Protein AF-A0A392NJH4-F1 (afdb_monomer_lite)

Secondary structure (DSSP, 8-state):
-HHHHHHHHHHHHHHHHHHHHT-SSHHHHHHHHHHHHHHHHHHHHHHHHHHTT-SHHHHHHHHHHHHHHHS-TT-SHHHHHHHHHHHHHHHHHHHHHHHTTTTT-STTSTTHHHHHHHT--PPPSSHHHHHHHHHHHHHHHHHHHHHHHHHHHHHTS-TTTGGGTT-----TT---TTSSSS------------

Sequence (194 aa):
MQLYSYERRQSKQTRQVYLDQLEPGPLGFIKRFLIWHSQKILFIALFYASLTPISAFGFLYLLGLIFCSILPKTSSIPSKSFLVYTGFLVTAEYLFQMWGEQAKMFPGQKYSYVSLFLGFRLYSPGFWGLESGLRGKVLVIVACTLQYNVFRWLERMPNIVLSKEQLEEPCPLFVSTEDAFDDVTICNEESNLS

Foldseek 3Di:
DVVVVVVVVVVVVVVVVVVVVCDPDPNNVVLVCCLVCLLVLLLVLLLQLLVQPPAPLSVVSVVLSVVVVPDDPLDLVSLVVLLVSLVVVVVVLVVCQVCVVVVQCAPPGPNVVVCVRRPRDHFDPDDVSVCSNCVSSVSNNVSSVSSVVSSVVVVPPPCPVVCVVVDPDDDPPPPDPPPPDDDDDDDDDDDDDD

Structure (mmCIF, N/CA/C/O backbone):
data_AF-A0A392NJH4-F1
#
_entry.id   AF-A0A392NJH4-F1
#
loop_
_atom_site.group_PDB
_atom_site.id
_atom_site.type_symbol
_atom_site.label_atom_id
_atom_site.label_alt_id
_atom_site.label_comp_id
_atom_site.label_asym_id
_atom_site.label_entity_id
_atom_site.label_seq_id
_atom_site.pdbx_PDB_ins_code
_atom_site.Cartn_x
_atom_site.Cartn_y
_atom_site.Cartn_z
_atom_site.occupancy
_atom_site.B_iso_or_equiv
_atom_site.auth_seq_id
_atom_site.auth_comp_id
_atom_site.auth_asym_id
_atom_site.auth_atom_id
_atom_site.pdbx_PDB_model_num
ATOM 1 N N . MET A 1 1 ? 35.115 -29.324 -32.948 1.00 56.31 1 MET A N 1
ATOM 2 C CA . MET A 1 1 ? 34.653 -28.070 -33.598 1.00 56.31 1 MET A CA 1
ATOM 3 C C . MET A 1 1 ? 33.128 -27.921 -33.730 1.00 56.31 1 MET A C 1
ATOM 5 O O . MET A 1 1 ? 32.682 -26.804 -33.951 1.00 56.31 1 MET A O 1
ATOM 9 N N . GLN A 1 2 ? 32.301 -28.967 -33.566 1.00 55.50 2 GLN A N 1
ATOM 10 C CA . GLN A 1 2 ? 30.837 -28.847 -33.736 1.00 55.50 2 GLN A CA 1
ATOM 11 C C . GLN A 1 2 ? 30.107 -28.173 -32.556 1.00 55.50 2 GLN A C 1
ATOM 13 O O . GLN A 1 2 ? 29.145 -27.441 -32.787 1.00 55.50 2 GLN A O 1
ATOM 18 N N . LEU A 1 3 ? 30.608 -28.322 -31.322 1.00 52.53 3 LEU A N 1
ATOM 19 C CA . LEU A 1 3 ? 30.059 -27.666 -30.121 1.00 52.53 3 LEU A CA 1
ATOM 20 C C . LEU A 1 3 ? 30.019 -26.134 -30.250 1.00 52.53 3 LEU A C 1
ATOM 22 O O . LEU A 1 3 ? 28.995 -25.514 -29.982 1.00 52.53 3 LEU A O 1
ATOM 26 N N . TYR A 1 4 ? 31.085 -25.542 -30.794 1.00 52.31 4 TYR A N 1
ATOM 27 C CA . TYR A 1 4 ? 31.186 -24.094 -30.997 1.00 52.31 4 TYR A CA 1
ATOM 28 C C . TYR A 1 4 ? 30.138 -23.552 -31.989 1.00 52.31 4 TYR A C 1
ATOM 30 O O . TYR A 1 4 ? 29.616 -22.447 -31.843 1.00 52.31 4 TYR A O 1
ATOM 38 N N . SER A 1 5 ? 29.772 -24.347 -33.001 1.00 56.97 5 SER A N 1
ATOM 39 C CA . SER A 1 5 ? 28.736 -23.966 -33.970 1.00 56.97 5 SER A CA 1
ATOM 40 C C . SER A 1 5 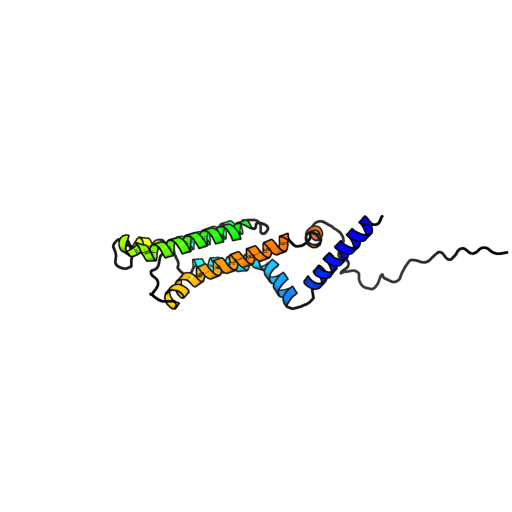? 27.319 -24.052 -33.392 1.00 56.97 5 SER A C 1
ATOM 42 O O . SER A 1 5 ? 26.454 -23.263 -33.779 1.00 56.97 5 SER A O 1
ATOM 44 N N . TYR A 1 6 ? 27.100 -24.965 -32.440 1.00 56.62 6 TYR A N 1
ATOM 45 C CA . TYR A 1 6 ? 25.825 -25.137 -31.751 1.00 56.62 6 TYR A CA 1
ATOM 46 C C . TYR A 1 6 ? 25.571 -23.985 -30.772 1.00 56.62 6 TYR A C 1
ATOM 48 O O . TYR A 1 6 ? 24.525 -23.341 -30.856 1.00 56.62 6 TYR A O 1
ATOM 56 N N . GLU A 1 7 ? 26.564 -23.617 -29.954 1.00 57.91 7 GLU A N 1
ATOM 57 C CA . GLU A 1 7 ? 26.478 -22.446 -29.065 1.00 57.91 7 GLU A CA 1
ATOM 58 C C . GLU A 1 7 ? 26.250 -21.142 -29.840 1.00 57.91 7 GLU A C 1
ATOM 60 O O . GLU A 1 7 ? 25.455 -20.294 -29.431 1.00 57.91 7 GLU A O 1
ATOM 65 N N . ARG A 1 8 ? 26.880 -20.984 -31.012 1.00 51.06 8 ARG A N 1
ATOM 66 C CA . ARG A 1 8 ? 26.687 -19.801 -31.863 1.00 51.06 8 ARG A CA 1
ATOM 67 C C . ARG A 1 8 ? 25.288 -19.732 -32.483 1.00 51.06 8 ARG A C 1
ATOM 69 O O . ARG A 1 8 ? 24.781 -18.636 -32.707 1.00 51.06 8 ARG A O 1
ATOM 76 N N . ARG A 1 9 ? 24.653 -20.871 -32.779 1.00 53.44 9 ARG A N 1
ATOM 77 C CA . ARG A 1 9 ? 23.262 -20.910 -33.268 1.00 53.44 9 ARG A CA 1
ATOM 78 C C . ARG A 1 9 ? 22.269 -20.682 -32.134 1.00 53.44 9 ARG A C 1
ATOM 80 O O . ARG A 1 9 ? 21.335 -19.910 -32.315 1.00 53.44 9 ARG A O 1
ATOM 87 N N . GLN A 1 10 ? 22.511 -21.258 -30.959 1.00 55.22 10 GLN A N 1
ATOM 88 C CA . GLN A 1 10 ? 21.671 -21.058 -29.779 1.00 55.22 10 GLN A CA 1
ATOM 89 C C . GLN A 1 10 ? 21.726 -19.602 -29.287 1.00 55.22 10 GLN A C 1
ATOM 91 O O . GLN A 1 10 ? 20.688 -19.014 -28.984 1.00 55.22 10 GLN A O 1
ATOM 96 N N . SER A 1 11 ? 22.905 -18.970 -29.299 1.00 54.31 11 SER A N 1
ATOM 97 C CA . SER A 1 11 ? 23.058 -17.550 -28.956 1.00 54.31 11 SER A CA 1
ATOM 98 C C . SER A 1 11 ? 22.428 -16.617 -29.992 1.00 54.31 11 SER A C 1
ATOM 100 O O . SER A 1 11 ? 21.771 -15.651 -29.611 1.00 54.31 11 SER A O 1
ATOM 102 N N . LYS A 1 12 ? 22.541 -16.922 -31.294 1.00 50.34 12 LYS A N 1
ATOM 103 C CA . LYS A 1 12 ? 21.844 -16.179 -32.359 1.00 50.34 12 LYS A CA 1
ATOM 104 C C . LYS A 1 12 ? 20.325 -16.306 -32.248 1.00 50.34 12 LYS A C 1
ATOM 106 O O . LYS A 1 12 ? 19.648 -15.289 -32.315 1.00 50.34 12 LYS A O 1
ATOM 111 N N . GLN A 1 13 ? 19.797 -17.503 -32.000 1.00 51.62 13 GLN A N 1
ATOM 112 C CA . GLN A 1 13 ? 18.358 -17.722 -31.831 1.00 51.62 13 GLN A CA 1
ATOM 113 C C . GLN A 1 13 ? 17.815 -17.014 -30.582 1.00 51.62 13 GLN A C 1
ATOM 115 O O . GLN A 1 13 ? 16.775 -16.366 -30.641 1.00 51.62 13 GLN A O 1
ATOM 120 N N . THR A 1 14 ? 18.568 -17.041 -29.479 1.00 52.47 14 THR A N 1
ATOM 121 C CA . THR A 1 14 ? 18.232 -16.302 -28.249 1.00 52.47 14 THR A CA 1
ATOM 122 C C . THR A 1 14 ? 18.265 -14.788 -28.484 1.00 52.47 14 THR A C 1
ATOM 124 O O . THR A 1 14 ? 17.375 -14.068 -28.041 1.00 52.47 14 THR A O 1
ATOM 127 N N . ARG A 1 15 ? 19.252 -14.295 -29.242 1.00 50.03 15 ARG A N 1
ATOM 128 C CA . ARG A 1 15 ? 19.388 -12.882 -29.626 1.00 50.03 15 ARG A CA 1
ATOM 129 C C . ARG A 1 15 ? 18.282 -12.413 -30.577 1.00 50.03 15 ARG A C 1
ATOM 131 O O . ARG A 1 15 ? 17.896 -11.253 -30.510 1.00 50.03 15 ARG A O 1
ATOM 138 N N . GLN A 1 16 ? 17.772 -13.288 -31.439 1.00 44.78 16 GLN A N 1
ATOM 139 C CA . GLN A 1 16 ? 16.744 -12.959 -32.429 1.00 44.78 16 GLN A CA 1
ATOM 140 C C . GLN A 1 16 ? 15.345 -12.909 -31.799 1.00 44.78 16 GLN A C 1
ATOM 142 O O . GLN A 1 16 ? 14.635 -11.932 -31.997 1.00 44.78 16 GLN A O 1
ATOM 147 N N . VAL A 1 17 ? 15.024 -13.854 -30.907 1.00 51.97 17 VAL A N 1
ATOM 148 C CA . VAL A 1 17 ? 13.825 -13.787 -30.044 1.00 51.97 17 VAL A CA 1
ATOM 149 C C . VAL A 1 17 ? 13.855 -12.550 -29.127 1.00 51.97 17 VAL A C 1
ATOM 151 O O . VAL A 1 17 ? 12.814 -11.999 -28.775 1.00 51.97 17 VAL A O 1
ATOM 154 N N . TYR A 1 18 ? 15.049 -12.077 -28.755 1.00 52.50 18 TYR A N 1
ATOM 155 C CA . TYR A 1 18 ? 15.249 -10.880 -27.933 1.00 52.50 18 TYR A CA 1
ATOM 156 C C . TYR A 1 18 ? 15.135 -9.562 -28.719 1.00 52.50 18 TYR A C 1
ATOM 158 O O . TYR A 1 18 ? 14.592 -8.592 -28.195 1.00 52.50 18 TYR A O 1
ATOM 166 N N . LEU A 1 19 ? 15.60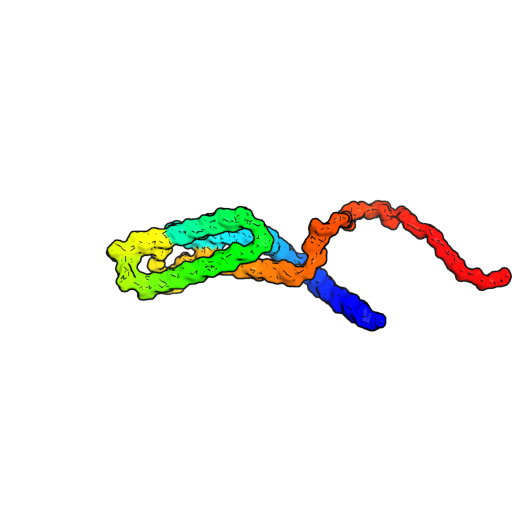6 -9.525 -29.971 1.00 50.94 19 LEU A N 1
ATOM 167 C CA . LEU A 1 19 ? 15.402 -8.394 -30.885 1.00 50.94 19 LEU A CA 1
ATOM 168 C C . LEU A 1 19 ? 13.921 -8.224 -31.252 1.00 50.94 19 LEU A C 1
ATOM 170 O O . LEU A 1 19 ? 13.452 -7.090 -31.254 1.00 50.94 19 LEU A O 1
ATOM 174 N N . ASP A 1 20 ? 13.176 -9.323 -31.413 1.00 48.78 20 ASP A N 1
ATOM 175 C CA . ASP A 1 20 ? 11.705 -9.297 -31.513 1.00 48.78 20 ASP A CA 1
ATOM 176 C C . ASP A 1 20 ? 11.051 -8.767 -30.222 1.00 48.78 20 ASP A C 1
ATOM 178 O O . ASP A 1 20 ? 10.046 -8.064 -30.237 1.00 48.78 20 ASP A O 1
ATOM 182 N N . GLN A 1 21 ? 11.645 -9.027 -29.053 1.00 52.00 21 GLN A N 1
ATOM 183 C CA . GLN A 1 21 ? 11.158 -8.483 -27.779 1.00 52.00 21 GLN A CA 1
ATOM 184 C C . GLN A 1 21 ? 11.463 -6.987 -27.580 1.00 52.00 21 GLN A C 1
ATOM 186 O O . GLN A 1 21 ? 10.841 -6.350 -26.715 1.00 52.00 21 GLN A O 1
ATOM 191 N N . LEU A 1 22 ? 12.406 -6.461 -28.368 1.00 53.28 22 LEU A N 1
ATOM 192 C CA . LEU A 1 22 ? 12.820 -5.064 -28.483 1.00 53.28 22 LEU A CA 1
ATOM 193 C C . LEU A 1 22 ? 12.216 -4.391 -29.731 1.00 53.28 22 LEU A C 1
ATOM 195 O O . LEU A 1 22 ? 12.738 -3.365 -30.168 1.00 53.28 22 LEU A O 1
ATOM 199 N N . GLU A 1 23 ? 11.144 -4.953 -30.299 1.00 52.53 23 GLU A N 1
ATOM 200 C CA . GLU A 1 23 ? 10.453 -4.384 -31.454 1.00 52.53 23 GLU A CA 1
ATOM 201 C C . GLU A 1 23 ? 10.103 -2.900 -31.226 1.00 52.53 23 GLU A C 1
ATOM 203 O O . GLU A 1 23 ? 9.578 -2.530 -30.161 1.00 52.53 23 GLU A O 1
ATOM 208 N N . PRO A 1 24 ? 10.370 -2.024 -32.212 1.00 58.97 24 PRO A N 1
ATOM 209 C CA . PRO A 1 24 ? 9.879 -0.657 -32.207 1.00 58.97 24 PRO A CA 1
ATOM 210 C C . PRO A 1 24 ? 8.351 -0.684 -32.338 1.00 58.97 24 PRO A C 1
ATOM 212 O O . PRO A 1 24 ? 7.789 -0.740 -33.424 1.00 58.97 24 PRO A O 1
ATOM 215 N N . GLY A 1 25 ? 7.671 -0.672 -31.195 1.00 67.44 25 GLY A N 1
ATOM 216 C CA . GLY A 1 25 ? 6.218 -0.701 -31.107 1.00 67.44 25 GLY A CA 1
ATOM 217 C C . GLY A 1 25 ? 5.714 -0.204 -29.749 1.00 67.44 25 GLY A C 1
ATOM 218 O O . GLY A 1 25 ? 6.494 -0.074 -28.797 1.00 67.44 25 GLY A O 1
ATOM 219 N N . PRO A 1 26 ? 4.403 0.060 -29.614 1.00 74.62 26 PRO A N 1
ATOM 220 C CA . PRO A 1 26 ? 3.807 0.582 -28.380 1.00 74.62 26 PRO A CA 1
ATOM 221 C C . PRO A 1 26 ? 4.091 -0.312 -27.161 1.00 74.62 26 PRO A C 1
ATOM 223 O O . PRO A 1 26 ? 4.300 0.187 -26.056 1.00 74.62 26 PRO A O 1
ATOM 226 N N . LEU A 1 27 ? 4.202 -1.629 -27.359 1.00 71.69 27 LEU A N 1
ATOM 227 C CA . LEU A 1 27 ? 4.553 -2.587 -26.306 1.00 71.69 27 LEU A CA 1
ATOM 228 C C . LEU A 1 27 ? 5.990 -2.409 -25.792 1.00 71.69 27 LEU A C 1
ATOM 230 O O . LEU A 1 27 ? 6.220 -2.501 -24.586 1.00 71.69 27 LEU A O 1
ATOM 234 N N . GLY A 1 28 ? 6.950 -2.117 -26.675 1.00 72.31 28 GLY A N 1
ATOM 235 C CA . GLY A 1 28 ? 8.335 -1.811 -26.305 1.00 72.31 28 GLY A CA 1
ATOM 236 C C . GLY A 1 28 ? 8.451 -0.502 -25.518 1.00 72.31 28 GLY A C 1
ATOM 237 O O . GLY A 1 28 ? 9.215 -0.419 -24.554 1.00 72.31 28 GLY A O 1
ATOM 238 N N . PHE A 1 29 ? 7.633 0.498 -25.863 1.00 77.31 29 PHE A N 1
ATOM 239 C CA . PHE A 1 29 ? 7.550 1.757 -25.120 1.00 77.31 29 PHE A CA 1
ATOM 240 C C . PHE A 1 29 ? 6.979 1.561 -23.710 1.00 77.31 29 PHE A C 1
ATOM 242 O O . PHE A 1 29 ? 7.606 1.984 -22.741 1.00 77.31 29 PHE A O 1
ATOM 249 N N . ILE A 1 30 ? 5.844 0.860 -23.573 1.00 79.75 30 ILE A N 1
ATOM 250 C CA . ILE A 1 30 ? 5.221 0.563 -22.267 1.00 79.75 30 ILE A CA 1
ATOM 251 C C . ILE A 1 30 ? 6.207 -0.171 -21.359 1.00 79.75 30 ILE A C 1
ATOM 253 O O . ILE A 1 30 ? 6.360 0.153 -20.186 1.00 79.75 30 ILE A O 1
ATOM 257 N N . LYS A 1 31 ? 6.930 -1.134 -21.922 1.00 77.19 31 LYS A N 1
ATOM 258 C CA . LYS A 1 31 ? 7.983 -1.884 -21.246 1.00 77.19 31 LYS A CA 1
ATOM 259 C C . LYS A 1 31 ? 9.099 -0.992 -20.689 1.00 77.19 31 LYS A C 1
ATOM 261 O O . LYS A 1 31 ? 9.420 -1.085 -19.505 1.00 77.19 31 LYS A O 1
ATOM 266 N N . ARG A 1 32 ? 9.669 -0.107 -21.517 1.00 78.00 32 ARG A N 1
ATOM 267 C CA . ARG A 1 32 ? 10.708 0.852 -21.093 1.00 78.00 32 ARG A CA 1
ATOM 268 C C . ARG A 1 32 ? 10.175 1.834 -20.053 1.00 78.00 32 ARG A C 1
ATOM 270 O O . ARG A 1 32 ? 10.851 2.104 -19.064 1.00 78.00 32 ARG A O 1
ATOM 277 N N . PHE A 1 33 ? 8.944 2.306 -20.242 1.00 81.69 33 PHE A N 1
ATOM 278 C CA . PHE A 1 33 ? 8.263 3.184 -19.300 1.00 81.69 33 PHE A CA 1
ATOM 279 C C . PHE A 1 33 ? 8.091 2.515 -17.932 1.00 81.69 33 PHE A C 1
ATOM 281 O O . PHE A 1 33 ? 8.441 3.105 -16.914 1.00 81.69 33 PHE A O 1
ATOM 288 N N . LEU A 1 34 ? 7.621 1.266 -17.895 1.00 81.69 34 LEU A N 1
ATOM 289 C CA . LEU A 1 34 ? 7.456 0.501 -16.659 1.00 81.69 34 LEU A CA 1
ATOM 290 C C . LEU A 1 34 ? 8.787 0.276 -15.943 1.00 81.69 34 LEU A C 1
ATOM 292 O O . LEU A 1 34 ? 8.856 0.475 -14.735 1.00 81.69 34 LEU A O 1
ATOM 296 N N . ILE A 1 35 ? 9.850 -0.075 -16.669 1.00 80.19 35 ILE A N 1
ATOM 297 C CA . ILE A 1 35 ? 11.196 -0.219 -16.096 1.00 80.19 35 ILE A CA 1
ATOM 298 C C . ILE A 1 35 ? 11.636 1.089 -15.430 1.00 80.19 35 ILE A C 1
ATOM 300 O O . ILE A 1 35 ? 11.986 1.093 -14.250 1.00 80.19 35 ILE A O 1
ATOM 304 N N . TRP A 1 36 ? 11.539 2.205 -16.152 1.00 80.50 36 TRP A N 1
ATOM 305 C CA . TRP A 1 36 ? 12.003 3.511 -15.686 1.00 80.50 36 TRP A CA 1
ATOM 306 C C . TRP A 1 36 ? 11.151 4.096 -14.548 1.00 80.50 36 TRP A C 1
ATOM 308 O O . TRP A 1 36 ? 11.668 4.739 -13.633 1.00 80.50 36 TRP A O 1
ATOM 318 N N . HIS A 1 37 ? 9.831 3.901 -14.594 1.00 84.06 37 HIS A N 1
ATOM 319 C CA . HIS A 1 37 ? 8.878 4.561 -13.698 1.00 84.06 37 HIS A CA 1
ATOM 320 C C . HIS A 1 37 ? 8.283 3.653 -12.613 1.00 84.06 37 HIS A C 1
ATOM 322 O O . HIS A 1 37 ? 7.554 4.162 -11.761 1.00 84.06 37 HIS A O 1
ATOM 328 N N . SER A 1 38 ? 8.606 2.355 -12.574 1.00 83.62 38 SER A N 1
ATOM 329 C CA . SER A 1 38 ? 8.051 1.399 -11.595 1.00 83.62 38 SER A CA 1
ATOM 330 C C . SER A 1 38 ? 8.159 1.877 -10.144 1.00 83.62 38 SER A C 1
ATOM 332 O O . SER A 1 38 ? 7.174 1.847 -9.408 1.00 83.62 38 SER A O 1
ATOM 334 N N . GLN A 1 39 ? 9.323 2.394 -9.740 1.00 84.56 39 GLN A N 1
ATOM 335 C CA . GLN A 1 39 ? 9.539 2.908 -8.384 1.00 84.56 39 GLN A CA 1
ATOM 336 C C . GLN A 1 39 ? 8.668 4.138 -8.080 1.00 84.56 39 GLN A C 1
ATOM 338 O O . GLN A 1 39 ? 8.117 4.251 -6.987 1.00 84.56 39 GLN A O 1
ATOM 343 N N . LYS A 1 40 ? 8.493 5.045 -9.051 1.00 87.81 40 LYS A N 1
ATOM 344 C CA . LYS A 1 40 ? 7.637 6.232 -8.888 1.00 87.81 40 LYS A CA 1
ATOM 345 C C . LYS A 1 40 ? 6.167 5.839 -8.755 1.00 87.81 40 LYS A C 1
ATOM 347 O O . LYS A 1 40 ? 5.466 6.397 -7.919 1.00 87.81 40 LYS A O 1
ATOM 352 N N . ILE A 1 41 ? 5.719 4.865 -9.548 1.00 89.38 41 ILE A N 1
ATOM 353 C CA . ILE A 1 41 ? 4.349 4.338 -9.495 1.00 89.38 41 ILE A CA 1
ATOM 354 C C . ILE A 1 41 ? 4.069 3.733 -8.115 1.00 89.38 41 ILE A C 1
ATOM 356 O O . ILE A 1 41 ? 3.036 4.033 -7.519 1.00 89.38 41 ILE A O 1
ATOM 360 N N . LEU A 1 42 ? 5.006 2.946 -7.573 1.00 88.94 42 LEU A N 1
ATOM 361 C CA . LEU A 1 42 ? 4.881 2.397 -6.222 1.00 88.94 42 LEU A CA 1
ATOM 362 C C . LEU A 1 42 ? 4.806 3.506 -5.161 1.00 88.94 42 LEU A C 1
ATOM 364 O O . LEU A 1 42 ? 3.942 3.451 -4.288 1.00 88.94 42 LEU A O 1
ATOM 368 N N . PHE A 1 43 ? 5.642 4.543 -5.255 1.00 89.38 43 PHE A N 1
ATOM 369 C CA . PHE A 1 43 ? 5.590 5.662 -4.311 1.00 89.38 43 PHE A CA 1
ATOM 370 C C . PHE A 1 43 ? 4.268 6.428 -4.357 1.00 89.38 43 PHE A C 1
ATOM 372 O O . PHE A 1 43 ? 3.715 6.746 -3.307 1.00 89.38 43 PHE A O 1
ATOM 379 N N . ILE A 1 44 ? 3.720 6.661 -5.551 1.00 91.44 44 ILE A N 1
ATOM 380 C CA . ILE A 1 44 ? 2.409 7.301 -5.713 1.00 91.44 44 ILE A CA 1
ATOM 381 C C . ILE A 1 44 ? 1.303 6.436 -5.096 1.00 91.44 44 ILE A C 1
ATOM 383 O O . ILE A 1 44 ? 0.446 6.962 -4.389 1.00 91.44 44 ILE A O 1
ATOM 387 N N . ALA A 1 45 ? 1.327 5.118 -5.317 1.00 92.62 45 ALA A N 1
ATOM 388 C CA . ALA A 1 45 ? 0.330 4.205 -4.761 1.00 92.62 45 ALA A CA 1
ATOM 389 C C . ALA A 1 45 ? 0.365 4.172 -3.224 1.00 92.62 45 ALA A C 1
ATOM 391 O O . ALA A 1 45 ? -0.679 4.246 -2.578 1.00 92.62 45 ALA A O 1
ATOM 392 N N . LEU A 1 46 ? 1.561 4.115 -2.633 1.00 91.38 46 LEU A N 1
ATOM 393 C CA . LEU A 1 46 ? 1.748 4.160 -1.180 1.00 91.38 46 LEU A CA 1
ATOM 394 C C . LEU A 1 46 ? 1.320 5.501 -0.587 1.00 91.38 46 LEU A C 1
ATOM 396 O O . LEU A 1 46 ? 0.649 5.532 0.442 1.00 91.38 46 LEU A O 1
ATOM 400 N N . PHE A 1 47 ? 1.662 6.606 -1.251 1.00 91.81 47 PHE A N 1
ATOM 401 C CA . PHE A 1 47 ? 1.239 7.935 -0.830 1.00 91.81 47 PHE A CA 1
ATOM 402 C C . PHE A 1 47 ? -0.288 8.052 -0.862 1.00 91.81 47 PHE A C 1
ATOM 404 O O . PHE A 1 47 ? -0.904 8.455 0.122 1.00 91.81 47 PHE A O 1
ATOM 411 N N . TYR A 1 48 ? -0.921 7.594 -1.942 1.00 91.69 48 TYR A N 1
ATOM 412 C CA . TYR A 1 48 ? -2.376 7.559 -2.056 1.00 91.69 48 TYR A CA 1
ATOM 413 C C . TYR A 1 48 ? -3.034 6.722 -0.945 1.00 91.69 48 TYR A C 1
ATOM 415 O O . TYR A 1 48 ? -3.984 7.178 -0.305 1.00 91.69 48 TYR A O 1
ATOM 423 N N . ALA A 1 49 ? -2.501 5.527 -0.673 1.00 90.81 49 ALA A N 1
ATOM 424 C CA . ALA A 1 49 ? -2.997 4.658 0.390 1.00 90.81 49 ALA A CA 1
ATOM 425 C C . ALA A 1 49 ? -2.807 5.264 1.789 1.00 90.81 49 ALA A C 1
ATOM 427 O O . ALA A 1 49 ? -3.663 5.083 2.649 1.00 90.81 49 ALA A O 1
ATOM 428 N N . SER A 1 50 ? -1.731 6.024 2.012 1.00 89.44 50 SER A N 1
ATOM 429 C CA . SER A 1 50 ? -1.470 6.686 3.296 1.00 89.44 50 SER A CA 1
ATOM 430 C C . SER A 1 50 ? -2.439 7.830 3.615 1.00 89.44 50 SER A C 1
ATOM 432 O O . SER A 1 50 ? -2.701 8.107 4.783 1.00 89.44 50 SER A O 1
ATOM 434 N N . LEU A 1 51 ? -2.992 8.478 2.585 1.00 86.75 51 LEU A N 1
ATOM 435 C CA . LEU A 1 51 ? -3.974 9.553 2.740 1.00 86.75 51 LEU A CA 1
ATOM 436 C C . LEU A 1 51 ? -5.400 9.026 2.944 1.00 86.75 51 LEU A C 1
ATOM 438 O O . LEU A 1 51 ? -6.276 9.769 3.388 1.00 86.75 51 LEU A O 1
ATOM 442 N N . THR A 1 52 ? -5.648 7.751 2.631 1.00 83.19 52 THR A N 1
ATOM 443 C CA . THR A 1 52 ? -7.002 7.193 2.553 1.00 83.19 52 THR A CA 1
ATOM 444 C C . THR A 1 52 ? -7.077 5.836 3.263 1.00 83.19 52 THR A C 1
ATOM 446 O O . THR A 1 52 ? -6.959 4.802 2.602 1.00 83.19 52 THR A O 1
ATOM 449 N N . PRO A 1 53 ? -7.318 5.786 4.590 1.00 80.38 53 PRO A N 1
ATOM 450 C CA . PRO A 1 53 ? -7.575 6.887 5.530 1.00 80.38 53 PRO A CA 1
ATOM 451 C C . PRO A 1 53 ? -6.312 7.456 6.205 1.00 80.38 53 PRO A C 1
ATOM 453 O O . PRO A 1 53 ? -5.339 6.739 6.417 1.00 80.38 53 PRO A O 1
ATOM 456 N N . ILE A 1 54 ? -6.371 8.721 6.642 1.00 85.31 54 ILE A N 1
ATOM 457 C CA . ILE A 1 54 ? -5.343 9.328 7.506 1.00 85.31 54 ILE A CA 1
ATOM 458 C C . ILE A 1 54 ? -5.348 8.603 8.861 1.00 85.31 54 ILE A C 1
ATOM 460 O O . ILE A 1 54 ? -6.335 8.681 9.597 1.00 85.31 54 ILE A O 1
ATOM 464 N N . SER A 1 55 ? -4.273 7.879 9.181 1.00 88.25 55 SER A N 1
ATOM 465 C CA . SER A 1 55 ? -4.157 7.092 10.417 1.00 88.25 55 SER A CA 1
ATOM 466 C C . SER A 1 55 ? -2.709 6.818 10.832 1.00 88.25 55 SER A C 1
ATOM 468 O O . SER A 1 55 ? -1.780 7.095 10.072 1.00 88.25 55 SER A O 1
ATOM 470 N N . ALA A 1 56 ? -2.504 6.220 12.014 1.00 90.69 56 ALA A N 1
ATOM 471 C CA . ALA A 1 56 ? -1.180 5.787 12.468 1.00 90.69 56 ALA A CA 1
ATOM 472 C C . ALA A 1 56 ? -0.538 4.754 11.522 1.00 90.69 56 ALA A C 1
ATOM 474 O O . ALA A 1 56 ? 0.652 4.841 11.221 1.00 90.69 56 ALA A O 1
ATOM 475 N N . PHE A 1 57 ? -1.320 3.810 10.988 1.00 89.81 57 PHE A N 1
ATOM 476 C CA . PHE A 1 57 ? -0.825 2.885 9.964 1.00 89.81 57 PHE A CA 1
ATOM 477 C C . PHE A 1 57 ? -0.551 3.584 8.623 1.00 89.81 57 PHE A C 1
ATOM 479 O O . PHE A 1 57 ? 0.444 3.284 7.967 1.00 89.81 57 PHE A O 1
ATOM 486 N N . GLY A 1 58 ? -1.360 4.579 8.246 1.00 89.62 58 GLY A N 1
ATOM 487 C CA . GLY A 1 58 ? -1.056 5.462 7.115 1.00 89.62 58 GLY A CA 1
ATOM 488 C C . GLY A 1 58 ? 0.279 6.197 7.291 1.00 89.62 58 GLY A C 1
ATOM 489 O O . GLY A 1 58 ? 1.086 6.270 6.367 1.00 89.62 58 GLY A O 1
ATOM 490 N N . PHE A 1 59 ? 0.571 6.662 8.506 1.00 90.94 59 PHE A N 1
ATOM 491 C CA . PHE A 1 59 ? 1.842 7.307 8.825 1.00 90.94 59 PHE A CA 1
ATOM 492 C C . PHE A 1 59 ? 3.039 6.354 8.700 1.00 90.94 59 PHE A C 1
ATOM 494 O O . PHE A 1 59 ? 4.087 6.758 8.199 1.00 90.94 59 PHE A O 1
ATOM 501 N N . LEU A 1 60 ? 2.893 5.077 9.070 1.00 91.25 60 LEU A N 1
ATOM 502 C CA . LEU A 1 60 ? 3.947 4.079 8.848 1.00 91.25 60 LEU A CA 1
ATOM 503 C C . LEU A 1 60 ? 4.253 3.869 7.358 1.00 91.25 60 LEU A C 1
ATOM 505 O O . LEU A 1 60 ? 5.420 3.681 7.014 1.00 91.25 60 LEU A O 1
ATOM 509 N N . TYR A 1 61 ? 3.260 3.968 6.464 1.00 90.81 61 TYR A N 1
ATOM 510 C CA . TYR A 1 61 ? 3.528 3.989 5.021 1.00 90.81 61 TYR A CA 1
ATOM 511 C C . TYR A 1 61 ? 4.376 5.196 4.611 1.00 90.81 61 TYR A C 1
ATOM 513 O O . TYR A 1 61 ? 5.334 5.027 3.860 1.00 90.81 61 TYR A O 1
ATOM 521 N N . LEU A 1 62 ? 4.062 6.396 5.112 1.00 91.50 62 LEU A N 1
ATOM 522 C CA . LEU A 1 62 ? 4.836 7.613 4.826 1.00 91.50 62 LEU A CA 1
ATOM 523 C C . LEU A 1 62 ? 6.268 7.517 5.353 1.00 91.50 62 LEU A C 1
ATOM 525 O O . LEU A 1 62 ? 7.220 7.857 4.655 1.00 91.50 62 LEU A O 1
ATOM 529 N N . LEU A 1 63 ? 6.432 7.007 6.569 1.00 89.31 63 LEU A N 1
ATOM 530 C CA . LEU A 1 63 ? 7.737 6.774 7.165 1.00 89.31 63 LEU A CA 1
ATOM 531 C C . LEU A 1 63 ? 8.531 5.768 6.320 1.00 89.31 63 LEU A C 1
ATOM 533 O O . LEU A 1 63 ? 9.660 6.051 5.922 1.00 89.31 63 LEU A O 1
ATOM 537 N N . GLY A 1 64 ? 7.904 4.653 5.936 1.00 86.88 64 GLY A N 1
ATOM 538 C CA . GLY A 1 64 ? 8.481 3.689 5.004 1.00 86.88 64 GLY A CA 1
ATOM 539 C C . GLY A 1 64 ? 8.882 4.317 3.667 1.00 86.88 64 GLY A C 1
ATOM 540 O O . GLY A 1 64 ? 9.956 4.007 3.156 1.00 86.88 64 GLY A O 1
ATOM 541 N N . LEU A 1 65 ? 8.073 5.224 3.111 1.00 87.00 65 LEU A N 1
ATOM 542 C CA . LEU A 1 65 ? 8.387 5.956 1.879 1.00 87.00 65 LEU A CA 1
ATOM 543 C C . LEU A 1 65 ? 9.643 6.818 2.011 1.00 87.00 65 LEU A C 1
ATOM 545 O O . LEU A 1 65 ? 10.481 6.807 1.108 1.00 87.00 65 LEU A O 1
ATOM 549 N N . ILE A 1 66 ? 9.795 7.532 3.128 1.00 87.31 66 ILE A N 1
ATOM 550 C CA . ILE A 1 66 ? 10.984 8.348 3.405 1.00 87.31 66 ILE A CA 1
ATOM 551 C C . ILE A 1 66 ? 12.222 7.448 3.459 1.00 87.31 66 ILE A C 1
ATOM 553 O O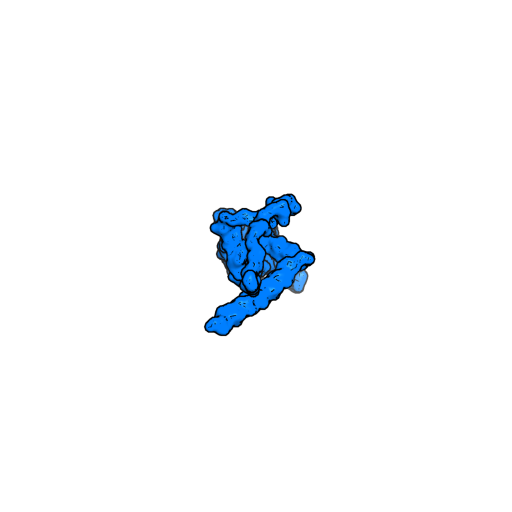 . ILE A 1 66 ? 13.189 7.693 2.740 1.00 87.31 66 ILE A O 1
ATOM 557 N N . PHE A 1 67 ? 12.165 6.351 4.222 1.00 83.94 67 PHE A N 1
ATOM 558 C CA . PHE A 1 67 ? 13.271 5.391 4.301 1.00 83.94 67 PHE A CA 1
ATOM 559 C C . PHE A 1 67 ? 13.601 4.761 2.941 1.00 83.94 67 PHE A C 1
ATOM 561 O O . PHE A 1 67 ? 14.767 4.672 2.564 1.00 83.94 67 PHE A O 1
ATOM 568 N N . CYS A 1 68 ? 12.589 4.382 2.159 1.00 78.12 68 CYS A N 1
ATOM 569 C CA . CYS A 1 68 ? 12.788 3.797 0.832 1.00 78.12 68 CYS A CA 1
ATOM 570 C C . CYS A 1 68 ? 13.289 4.801 -0.211 1.00 78.12 68 CYS A C 1
ATOM 572 O O . CYS A 1 68 ? 13.852 4.384 -1.220 1.00 78.12 68 CYS A O 1
ATOM 574 N N . SER A 1 69 ? 13.114 6.103 0.019 1.00 77.62 69 SER A N 1
ATOM 575 C CA . SER A 1 69 ? 13.663 7.155 -0.844 1.00 77.62 69 SER A CA 1
ATOM 576 C C . SER A 1 69 ? 15.168 7.354 -0.638 1.00 77.62 69 SER A C 1
ATOM 578 O O . SER A 1 69 ? 15.845 7.820 -1.549 1.00 77.62 69 SER A O 1
ATOM 580 N N . ILE A 1 70 ? 15.689 6.982 0.537 1.00 79.06 70 ILE A N 1
ATOM 581 C CA . ILE A 1 70 ? 17.122 7.036 0.867 1.00 79.06 70 ILE A CA 1
ATOM 582 C C . ILE A 1 70 ? 17.855 5.794 0.326 1.00 79.06 70 ILE A C 1
ATOM 584 O O . ILE A 1 70 ? 19.054 5.843 0.054 1.00 79.06 70 ILE A O 1
ATOM 588 N N . LEU A 1 71 ? 17.144 4.676 0.135 1.00 68.00 71 LEU A N 1
ATOM 589 C CA . LEU A 1 71 ? 17.722 3.428 -0.363 1.00 68.00 71 LEU A CA 1
ATOM 590 C C . LEU A 1 71 ? 18.065 3.488 -1.868 1.00 68.00 71 LEU A C 1
ATOM 592 O O . LEU A 1 71 ? 17.346 4.112 -2.655 1.00 68.00 71 LEU A O 1
ATOM 596 N N . PRO A 1 72 ? 19.132 2.789 -2.305 1.00 63.41 72 PRO A N 1
ATOM 597 C CA . PRO A 1 72 ? 19.503 2.724 -3.712 1.00 63.41 72 PRO A CA 1
ATOM 598 C C . PRO A 1 72 ? 18.410 2.041 -4.549 1.00 63.41 72 PRO A C 1
ATOM 600 O O . PRO A 1 72 ? 17.856 1.001 -4.171 1.00 63.41 72 PRO A O 1
ATOM 603 N N . LYS A 1 73 ? 18.138 2.620 -5.730 1.00 61.78 73 LYS A N 1
ATOM 604 C CA . LYS A 1 73 ? 17.076 2.217 -6.681 1.00 61.78 73 LYS A CA 1
ATOM 605 C C . LYS A 1 73 ? 17.181 0.772 -7.188 1.00 61.78 73 LYS A C 1
ATOM 607 O O . LYS A 1 73 ? 16.246 0.264 -7.796 1.00 61.78 73 LYS A O 1
ATOM 612 N N . THR A 1 74 ? 18.313 0.116 -6.957 1.00 57.03 74 THR A N 1
ATOM 613 C CA . THR A 1 74 ? 18.627 -1.235 -7.435 1.00 57.03 74 THR A CA 1
ATOM 614 C C . THR A 1 74 ? 18.116 -2.344 -6.518 1.00 57.03 74 THR A C 1
ATOM 616 O O . THR A 1 74 ? 18.180 -3.516 -6.879 1.00 57.03 74 THR A O 1
ATOM 619 N N . SER A 1 75 ? 17.598 -2.012 -5.333 1.00 60.88 75 SER A N 1
ATOM 620 C CA . SER A 1 75 ? 17.118 -3.022 -4.391 1.00 60.88 75 SER A CA 1
ATOM 621 C C . SER A 1 75 ? 15.642 -3.373 -4.632 1.00 60.88 75 SER A C 1
ATOM 623 O O . SER A 1 75 ? 14.778 -2.503 -4.701 1.00 60.88 75 SER A O 1
ATOM 625 N N . SER A 1 76 ? 15.324 -4.671 -4.710 1.00 65.00 76 SER A N 1
ATOM 626 C CA . SER A 1 76 ? 13.936 -5.180 -4.745 1.00 65.00 76 SER A CA 1
ATOM 627 C C . SER A 1 76 ? 13.265 -5.209 -3.359 1.00 65.00 76 SER A C 1
ATOM 629 O O . SER A 1 76 ? 12.081 -5.531 -3.229 1.00 65.00 76 SER A O 1
ATOM 631 N N . ILE A 1 77 ? 14.023 -4.845 -2.322 1.00 69.12 77 ILE A N 1
ATOM 632 C CA . ILE A 1 77 ? 13.651 -4.799 -0.904 1.00 69.12 77 ILE A CA 1
ATOM 633 C C . ILE A 1 77 ? 12.356 -4.001 -0.634 1.00 69.12 77 ILE A C 1
ATOM 635 O O . ILE A 1 77 ? 11.480 -4.574 0.018 1.00 69.12 77 ILE A O 1
ATOM 639 N N . PRO A 1 78 ? 12.160 -2.762 -1.143 1.00 74.19 78 PRO A N 1
ATOM 640 C CA . PRO A 1 78 ? 10.952 -1.979 -0.864 1.00 74.19 78 PRO A CA 1
ATOM 641 C C . PRO A 1 78 ? 9.668 -2.680 -1.326 1.00 74.19 78 PRO A C 1
ATOM 643 O O . PRO A 1 78 ? 8.698 -2.748 -0.581 1.00 74.19 78 PRO A O 1
ATOM 646 N N . SER A 1 79 ? 9.659 -3.276 -2.522 1.00 80.25 79 SER A N 1
ATOM 647 C CA . SER A 1 79 ? 8.455 -3.941 -3.051 1.00 80.25 79 SER A CA 1
ATOM 648 C C . SER A 1 79 ? 7.979 -5.102 -2.168 1.00 80.25 79 SER A C 1
ATOM 650 O O . SER A 1 79 ? 6.781 -5.276 -1.951 1.00 80.25 79 SER A O 1
ATOM 652 N N . LYS A 1 80 ? 8.918 -5.880 -1.615 1.00 85.75 80 LYS A N 1
ATOM 653 C CA . LYS A 1 80 ? 8.615 -7.032 -0.759 1.00 85.75 80 LYS A CA 1
ATOM 654 C C . LYS A 1 80 ? 8.166 -6.589 0.629 1.00 85.75 80 LYS A C 1
ATOM 656 O O . LYS A 1 80 ? 7.186 -7.124 1.139 1.00 85.75 80 LYS A O 1
ATOM 661 N N . SER A 1 81 ? 8.851 -5.615 1.229 1.00 86.12 81 SER A N 1
ATOM 662 C CA . SER A 1 81 ? 8.511 -5.132 2.571 1.00 86.12 81 SER A CA 1
ATOM 663 C C . SER A 1 81 ? 7.129 -4.477 2.602 1.00 86.12 81 SER A C 1
ATOM 665 O O . SER A 1 81 ? 6.316 -4.818 3.462 1.00 86.12 81 SER A O 1
ATOM 667 N N . PHE A 1 82 ? 6.816 -3.615 1.628 1.00 89.00 82 PHE A N 1
ATOM 668 C CA . PHE A 1 82 ? 5.499 -2.985 1.537 1.00 89.00 82 PHE A CA 1
ATOM 669 C C . PHE A 1 82 ? 4.389 -3.989 1.245 1.00 89.00 82 PHE A C 1
ATOM 671 O O . PHE A 1 82 ? 3.299 -3.849 1.799 1.00 89.00 82 PHE A O 1
ATOM 678 N N . LEU A 1 83 ? 4.649 -5.026 0.443 1.00 91.88 83 LEU A N 1
ATOM 679 C CA . LEU A 1 83 ? 3.672 -6.085 0.199 1.00 91.88 83 LEU A CA 1
ATOM 680 C C . LEU A 1 83 ? 3.336 -6.850 1.488 1.00 91.88 83 LEU A C 1
ATOM 682 O O . LEU A 1 83 ? 2.159 -7.034 1.796 1.00 91.88 83 LEU A O 1
ATOM 686 N N . VAL A 1 84 ? 4.351 -7.245 2.266 1.00 92.75 84 VAL A N 1
ATOM 687 C CA . VAL A 1 84 ? 4.157 -7.931 3.558 1.00 92.75 84 VAL A CA 1
ATOM 688 C C . VAL A 1 84 ? 3.394 -7.037 4.534 1.00 92.75 84 VAL A C 1
ATOM 690 O O . VAL A 1 84 ? 2.424 -7.478 5.147 1.00 92.75 84 VAL A O 1
ATOM 693 N N . TYR A 1 85 ? 3.785 -5.767 4.637 1.00 92.00 85 TYR A N 1
ATOM 694 C CA . TYR A 1 85 ? 3.120 -4.803 5.508 1.00 92.00 85 TYR A CA 1
ATOM 695 C C . TYR A 1 85 ? 1.652 -4.575 5.117 1.00 92.00 85 TYR A C 1
ATOM 697 O O . TYR A 1 85 ? 0.765 -4.595 5.971 1.00 92.00 85 TYR A O 1
ATOM 705 N N . THR A 1 86 ? 1.371 -4.437 3.819 1.00 92.62 86 THR A N 1
ATOM 706 C CA . THR A 1 86 ? 0.001 -4.281 3.314 1.00 92.62 86 THR A CA 1
ATOM 707 C C . THR A 1 86 ? -0.835 -5.526 3.599 1.00 92.62 86 THR A C 1
ATOM 709 O O . THR A 1 86 ? -1.979 -5.408 4.032 1.00 92.62 86 THR A O 1
ATOM 712 N N . GLY A 1 87 ? -0.264 -6.720 3.418 1.00 93.19 87 GLY A N 1
ATOM 713 C CA . GLY A 1 87 ? -0.927 -7.982 3.750 1.00 93.19 87 GLY A CA 1
ATOM 714 C C . GLY A 1 87 ? -1.262 -8.098 5.238 1.00 93.19 87 GLY A C 1
ATOM 715 O O . GLY A 1 87 ? -2.379 -8.482 5.593 1.00 93.19 87 GLY A O 1
ATOM 716 N N . PHE A 1 88 ? -0.339 -7.687 6.111 1.00 92.94 88 PHE A N 1
ATOM 717 C CA . PHE A 1 88 ? -0.593 -7.605 7.549 1.00 92.94 88 PHE A CA 1
ATOM 718 C C . PHE A 1 88 ? -1.753 -6.650 7.865 1.00 92.94 88 PHE A C 1
ATOM 720 O O . PHE A 1 88 ? -2.657 -7.021 8.609 1.00 92.94 88 PHE A O 1
ATOM 727 N N . LEU A 1 89 ? -1.790 -5.461 7.253 1.00 91.50 89 LEU A N 1
ATOM 728 C CA . LEU A 1 89 ? -2.875 -4.496 7.466 1.00 91.50 89 LEU A CA 1
ATOM 729 C C . LEU A 1 89 ? -4.241 -5.008 7.012 1.00 91.50 89 LEU A C 1
ATOM 731 O O . LEU A 1 89 ? -5.217 -4.846 7.739 1.00 91.50 89 LEU A O 1
ATOM 735 N N . VAL A 1 90 ? -4.317 -5.633 5.835 1.00 92.44 90 VAL A N 1
ATOM 736 C CA . VAL A 1 90 ? -5.565 -6.235 5.337 1.00 92.44 90 VAL A CA 1
ATOM 737 C C . VAL A 1 90 ? -6.052 -7.323 6.298 1.00 92.44 90 VAL A C 1
ATOM 739 O O . VAL A 1 90 ? -7.234 -7.374 6.627 1.00 92.44 90 VAL A O 1
ATOM 742 N N . THR A 1 91 ? -5.136 -8.149 6.807 1.00 92.31 91 THR A N 1
ATOM 743 C CA . THR A 1 91 ? -5.458 -9.202 7.783 1.00 92.31 91 THR A CA 1
ATOM 744 C C . THR A 1 91 ? -5.943 -8.613 9.109 1.00 92.31 91 THR A C 1
ATOM 746 O O . THR A 1 91 ? -6.934 -9.076 9.667 1.00 92.31 91 THR A O 1
ATOM 749 N N . ALA A 1 92 ? -5.284 -7.563 9.603 1.00 91.00 92 ALA A N 1
ATOM 750 C CA . ALA A 1 92 ? -5.676 -6.883 10.831 1.00 91.00 92 ALA A CA 1
ATOM 751 C C . ALA A 1 92 ? -7.053 -6.205 10.704 1.00 91.00 92 ALA A C 1
ATOM 753 O O . ALA A 1 92 ? -7.865 -6.295 11.622 1.00 91.00 92 ALA A O 1
ATOM 754 N N . GLU A 1 93 ? -7.355 -5.590 9.557 1.00 89.81 93 GLU A N 1
ATOM 755 C CA . GLU A 1 93 ? -8.682 -5.027 9.270 1.00 89.81 93 GLU A CA 1
ATOM 756 C C . GLU A 1 93 ? -9.771 -6.093 9.187 1.00 89.81 93 GLU A C 1
ATOM 758 O O . GLU A 1 93 ? -10.881 -5.879 9.672 1.00 89.81 93 GLU A O 1
ATOM 763 N N . TYR A 1 94 ? -9.458 -7.247 8.604 1.00 90.12 94 TYR A N 1
ATOM 764 C CA . TYR A 1 94 ? -10.380 -8.375 8.566 1.00 90.12 94 TYR A CA 1
ATOM 765 C C . TYR A 1 94 ? -10.678 -8.908 9.976 1.00 90.12 94 TYR A C 1
ATOM 767 O O . TYR A 1 94 ? -11.837 -9.085 10.348 1.00 90.12 94 TYR A O 1
ATOM 775 N N . LEU A 1 95 ? -9.643 -9.082 10.804 1.00 90.62 95 LEU A N 1
ATOM 776 C CA . LEU A 1 95 ? -9.803 -9.462 12.210 1.00 90.62 95 LEU A CA 1
ATOM 777 C C . LEU A 1 95 ? -10.624 -8.427 12.985 1.00 90.62 95 LEU A C 1
ATOM 779 O O . LEU A 1 95 ? -11.485 -8.799 13.779 1.00 90.62 95 LEU A O 1
ATOM 783 N N . PHE A 1 96 ? -10.404 -7.136 12.728 1.00 89.31 96 PHE A N 1
ATOM 784 C CA . PHE A 1 96 ? -11.188 -6.060 13.327 1.00 89.31 96 PHE A CA 1
ATOM 785 C C . PHE A 1 96 ? -12.673 -6.136 12.948 1.00 89.31 96 PHE A C 1
ATOM 787 O O . PHE A 1 96 ? -13.523 -5.907 13.801 1.00 89.31 96 PHE A O 1
ATOM 794 N N . GLN A 1 97 ? -13.014 -6.494 11.710 1.00 88.31 97 GLN A N 1
ATOM 795 C CA . GLN A 1 97 ? -14.417 -6.667 11.311 1.00 88.31 97 GLN A CA 1
ATOM 796 C C . GLN A 1 97 ? -15.085 -7.844 12.028 1.00 88.31 97 GLN A C 1
ATOM 798 O O . GLN A 1 97 ? -16.245 -7.738 12.413 1.00 88.31 97 GLN A O 1
ATOM 803 N N . MET A 1 98 ? -14.351 -8.938 12.245 1.00 87.88 98 MET A N 1
ATOM 804 C CA . MET A 1 98 ? -14.870 -10.141 12.906 1.00 87.88 98 MET A CA 1
ATOM 805 C C . MET A 1 98 ? -14.984 -9.990 14.429 1.00 87.88 98 MET A C 1
ATOM 807 O O . MET A 1 98 ? -15.965 -10.425 15.025 1.00 87.88 98 MET A O 1
ATOM 811 N N . TRP A 1 99 ? -13.978 -9.387 15.069 1.00 88.50 99 TRP A N 1
ATOM 812 C CA . TRP A 1 99 ? -13.843 -9.339 16.531 1.00 88.50 99 TRP A CA 1
ATOM 813 C C . TRP A 1 99 ? -13.999 -7.946 17.148 1.00 88.50 99 TRP A C 1
ATOM 815 O O . TRP A 1 99 ? -14.003 -7.817 18.375 1.00 88.50 99 TRP A O 1
ATOM 825 N N . GLY A 1 100 ? -14.146 -6.895 16.342 1.00 84.19 100 GLY A N 1
ATOM 826 C CA . GLY A 1 100 ? -14.178 -5.512 16.826 1.00 84.19 100 GLY A CA 1
ATOM 827 C C . GLY A 1 100 ? -15.344 -5.212 17.770 1.00 84.19 100 GLY A C 1
ATOM 828 O O . GLY A 1 100 ? -15.189 -4.392 18.677 1.00 84.19 100 GLY A O 1
ATOM 829 N N . GLU A 1 101 ? -16.463 -5.931 17.632 1.00 84.50 101 GLU A N 1
ATOM 830 C CA . GLU A 1 101 ? -17.595 -5.842 18.560 1.00 84.50 101 GLU A CA 1
ATOM 831 C C . GLU A 1 101 ? -17.229 -6.376 19.950 1.00 84.50 101 GLU A C 1
ATOM 833 O O . GLU A 1 101 ? -17.433 -5.697 20.959 1.00 84.50 101 GLU A O 1
ATOM 838 N N . GLN A 1 102 ? -16.618 -7.566 20.008 1.00 85.75 102 GLN A N 1
ATOM 839 C CA . GLN A 1 102 ? -16.182 -8.194 21.260 1.00 85.75 102 GLN A CA 1
ATOM 840 C C . GLN A 1 102 ? -15.099 -7.356 21.953 1.00 85.75 102 GLN A C 1
ATOM 842 O O . GLN A 1 102 ? -15.089 -7.232 23.178 1.00 85.75 102 GLN A O 1
ATOM 847 N N . ALA A 1 103 ? -14.233 -6.709 21.168 1.00 83.94 103 ALA A N 1
ATOM 848 C CA . ALA A 1 103 ? -13.202 -5.798 21.657 1.00 83.94 103 ALA A CA 1
ATOM 849 C C . ALA A 1 103 ? -13.739 -4.425 22.115 1.00 83.94 103 ALA A C 1
ATOM 851 O O . ALA A 1 103 ? -12.968 -3.596 22.602 1.00 83.94 103 ALA A O 1
ATOM 852 N N . LYS A 1 104 ? -15.047 -4.159 21.985 1.00 85.56 104 LYS A N 1
ATOM 853 C CA . LYS A 1 104 ? -15.676 -2.858 22.271 1.00 85.56 104 LYS A CA 1
ATOM 854 C C . LYS A 1 104 ? -15.031 -1.690 21.500 1.00 85.56 104 LYS A C 1
ATOM 856 O O . LYS A 1 104 ? -14.900 -0.580 22.033 1.00 85.56 104 LYS A O 1
ATOM 861 N N . MET A 1 105 ? -14.575 -1.960 20.276 1.00 85.44 105 MET A N 1
ATOM 862 C CA . MET A 1 105 ? -13.839 -1.021 19.426 1.00 85.44 105 MET A CA 1
ATOM 863 C C . MET A 1 105 ? -14.670 -0.466 18.260 1.00 85.44 105 MET A C 1
ATOM 865 O O . MET A 1 105 ? -14.163 0.341 17.485 1.00 85.44 105 MET A O 1
ATOM 869 N N . PHE A 1 106 ? -15.938 -0.852 18.125 1.00 85.88 106 PHE A N 1
ATOM 870 C CA . PHE A 1 106 ? -16.830 -0.281 17.117 1.00 85.88 106 PHE A CA 1
ATOM 871 C C . PHE A 1 106 ? -17.216 1.172 17.440 1.00 85.88 106 PHE A C 1
ATOM 873 O O . PHE A 1 106 ? -17.098 1.610 18.592 1.00 85.88 106 PHE A O 1
ATOM 880 N N . PRO A 1 107 ? -17.642 1.959 16.429 1.00 81.50 107 PRO A N 1
ATOM 881 C CA . PRO A 1 107 ? -18.076 3.337 16.644 1.00 81.50 107 PRO A CA 1
ATOM 882 C C . PRO A 1 107 ? -19.156 3.415 17.734 1.00 81.50 107 PRO A C 1
ATOM 884 O O . PRO A 1 107 ? -20.119 2.654 17.718 1.00 81.50 107 PRO A O 1
ATOM 887 N N . GLY A 1 108 ? -18.973 4.322 18.699 1.00 82.00 108 GLY A N 1
ATOM 888 C CA . GLY A 1 108 ? -19.883 4.501 19.842 1.00 82.00 108 GLY A CA 1
ATOM 889 C C . GLY A 1 108 ? -19.560 3.660 21.086 1.00 82.00 108 GLY A C 1
ATOM 890 O O . GLY A 1 108 ? -20.248 3.786 22.096 1.00 82.00 108 GLY A O 1
ATOM 891 N N . GLN A 1 109 ? -18.510 2.833 21.057 1.00 86.25 109 GLN A N 1
ATOM 892 C CA . GLN A 1 109 ? -18.075 2.019 22.198 1.00 86.25 109 GLN A CA 1
ATOM 893 C C . GLN A 1 109 ? -16.824 2.592 22.896 1.00 86.25 109 GLN A C 1
ATOM 895 O O . GLN A 1 109 ? -16.135 3.470 22.374 1.00 86.25 109 GLN A O 1
ATOM 900 N N . LYS A 1 110 ? -16.506 2.071 24.094 1.00 86.56 110 LYS A N 1
ATOM 901 C CA . LYS A 1 110 ? -15.457 2.589 24.999 1.00 86.56 110 LYS A CA 1
ATOM 902 C C . LYS A 1 110 ? -14.075 2.732 24.344 1.00 86.56 110 LYS A C 1
ATOM 904 O O . LYS A 1 110 ? -13.363 3.680 24.659 1.00 86.56 110 LYS A O 1
ATOM 909 N N . TYR A 1 111 ? -13.694 1.815 23.452 1.00 86.12 111 TYR A N 1
ATOM 910 C CA . TYR A 1 111 ? -12.374 1.805 22.807 1.00 86.12 111 TYR A CA 1
ATOM 911 C C . TYR A 1 111 ? -12.407 2.261 21.342 1.00 86.12 111 TYR A C 1
ATOM 913 O O . TYR A 1 111 ? -11.440 2.062 20.608 1.00 86.12 111 TYR A O 1
ATOM 921 N N . SER A 1 112 ? -13.484 2.927 20.912 1.00 85.81 112 SER A N 1
ATOM 922 C CA . SER A 1 112 ? -13.624 3.428 19.540 1.00 85.81 112 SER A CA 1
ATOM 923 C C . SER A 1 112 ? -12.484 4.373 19.131 1.00 85.81 112 SER A C 1
ATOM 925 O O . SER A 1 112 ? -11.972 4.269 18.018 1.00 85.81 112 SER A O 1
ATOM 927 N N . TYR A 1 113 ? -11.998 5.221 20.045 1.00 86.00 113 TYR A N 1
ATOM 928 C CA . TYR A 1 113 ? -10.868 6.119 19.777 1.00 86.00 113 TYR A CA 1
ATOM 929 C C . TYR A 1 113 ? -9.597 5.372 19.340 1.00 86.00 113 TYR A C 1
ATOM 931 O O . TYR A 1 113 ? -8.887 5.829 18.448 1.00 86.00 113 TYR A O 1
ATOM 939 N N . VAL A 1 114 ? -9.332 4.195 19.918 1.00 86.56 114 VAL A N 1
ATOM 940 C CA . VAL A 1 114 ? -8.155 3.380 19.578 1.00 86.56 114 VAL A CA 1
ATOM 941 C C . VAL A 1 114 ? -8.266 2.860 18.147 1.00 86.56 114 VAL A C 1
ATOM 943 O O . VAL A 1 114 ? -7.311 2.970 17.383 1.00 86.56 114 VAL A O 1
ATOM 946 N N . SER A 1 115 ? -9.443 2.362 17.755 1.00 87.00 115 SER A N 1
ATOM 947 C CA . SER A 1 115 ? -9.683 1.918 16.375 1.00 87.00 115 SER A CA 1
ATOM 948 C C . SER A 1 115 ? -9.493 3.054 15.366 1.00 87.00 115 SER A C 1
ATOM 950 O O . SER A 1 115 ? -8.817 2.873 14.354 1.00 87.00 115 SER A O 1
ATOM 952 N N . LEU A 1 116 ? -9.988 4.252 15.697 1.00 85.88 116 LEU A N 1
ATOM 953 C CA . LEU A 1 116 ? -9.870 5.443 14.864 1.00 85.88 116 LEU A CA 1
ATOM 954 C C . LEU A 1 116 ? -8.411 5.900 14.732 1.00 85.88 116 LEU A C 1
ATOM 956 O O . LEU A 1 116 ? -7.973 6.224 13.631 1.00 85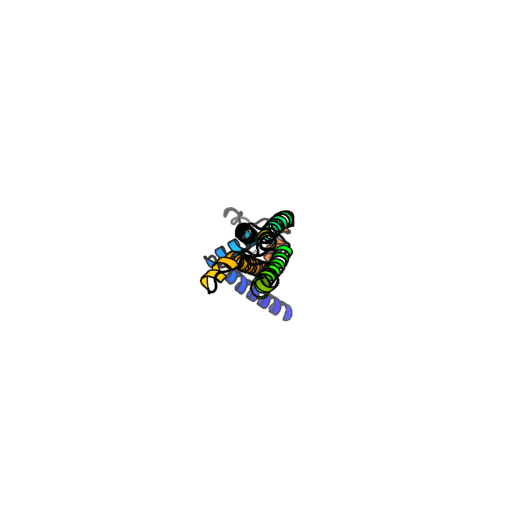.88 116 LEU A O 1
ATOM 960 N N . PHE A 1 117 ? -7.652 5.875 15.831 1.00 88.69 117 PHE A N 1
ATOM 961 C CA . PHE A 1 117 ? -6.233 6.227 15.844 1.00 88.69 117 PHE A CA 1
ATOM 962 C C . PHE A 1 117 ? -5.388 5.255 15.007 1.00 88.69 117 PHE A C 1
ATOM 964 O O . PHE A 1 117 ? -4.565 5.686 14.195 1.00 88.69 117 PHE A O 1
ATOM 971 N N . LEU A 1 118 ? -5.624 3.945 15.147 1.00 87.25 118 LEU A N 1
ATOM 972 C CA . LEU A 1 118 ? -4.966 2.931 14.316 1.00 87.25 118 LEU A CA 1
ATOM 973 C C . LEU A 1 118 ? -5.377 3.065 12.839 1.00 87.25 118 LEU A C 1
ATOM 975 O O . LEU A 1 118 ? -4.570 2.818 11.945 1.00 87.25 118 LEU A O 1
ATOM 979 N N . GLY A 1 119 ? -6.601 3.526 12.573 1.00 87.06 119 GLY A N 1
ATOM 980 C CA . GLY A 1 119 ? -7.165 3.663 11.230 1.00 87.06 119 GLY A CA 1
ATOM 981 C C . GLY A 1 119 ? -8.073 2.515 10.821 1.00 87.06 119 GLY A C 1
ATOM 982 O O . GLY A 1 119 ? -8.430 2.420 9.649 1.00 87.06 119 GLY A O 1
ATOM 983 N N . PHE A 1 120 ? -8.456 1.660 11.766 1.00 86.94 120 PHE A N 1
ATOM 984 C CA . PHE A 1 120 ? -9.467 0.646 11.532 1.00 86.94 120 PHE A CA 1
ATOM 985 C C . PHE A 1 120 ? -10.830 1.317 11.388 1.00 86.94 120 PHE A C 1
ATOM 987 O O . PHE A 1 120 ? -11.268 2.081 12.250 1.00 86.94 120 PHE A O 1
ATOM 994 N N . ARG A 1 121 ? -11.503 1.042 10.272 1.00 83.12 121 ARG A N 1
ATOM 995 C CA . ARG A 1 121 ? -12.855 1.525 9.999 1.00 83.12 121 ARG A CA 1
ATOM 996 C C . ARG A 1 121 ? -13.775 0.341 9.786 1.00 83.12 121 ARG A C 1
ATOM 998 O O . ARG A 1 121 ? -13.403 -0.640 9.147 1.00 83.12 121 ARG A O 1
ATOM 1005 N N . LEU A 1 122 ? -14.984 0.456 10.321 1.00 85.19 122 LEU A N 1
ATOM 1006 C CA . LEU A 1 122 ? -16.047 -0.483 10.014 1.00 85.19 122 LEU A CA 1
ATOM 1007 C C . LEU A 1 122 ? -16.562 -0.165 8.607 1.00 85.19 122 LEU A C 1
ATOM 1009 O O . LEU A 1 122 ? -17.009 0.955 8.353 1.00 85.19 122 LEU A O 1
ATOM 1013 N N . TYR A 1 123 ? -16.461 -1.124 7.693 1.00 84.81 123 TYR A N 1
ATOM 1014 C CA . TYR A 1 123 ? -17.002 -0.967 6.347 1.00 84.81 123 TYR A CA 1
ATOM 1015 C C . TYR A 1 123 ? -18.490 -1.294 6.340 1.00 84.81 123 TYR A C 1
ATOM 1017 O O . TYR A 1 123 ? -18.950 -2.171 7.074 1.00 84.81 123 TYR A O 1
ATOM 1025 N N . SER A 1 124 ? -19.249 -0.586 5.505 1.00 83.31 124 SER A N 1
ATOM 1026 C CA . SER A 1 124 ? -20.657 -0.910 5.296 1.00 83.31 124 SER A CA 1
ATOM 1027 C C . SER A 1 124 ? -20.785 -2.342 4.764 1.00 83.31 124 SER A C 1
ATOM 1029 O O . SER A 1 124 ? -20.003 -2.726 3.889 1.00 83.31 124 SER A O 1
ATOM 1031 N N . PRO A 1 125 ? -21.758 -3.127 5.258 1.00 80.25 125 PRO A N 1
ATOM 1032 C CA . PRO A 1 125 ? -21.985 -4.472 4.754 1.00 80.25 125 PRO A CA 1
ATOM 1033 C C . PRO A 1 125 ? -22.325 -4.412 3.260 1.00 80.25 125 PRO A C 1
ATOM 1035 O O . PRO A 1 125 ? -23.168 -3.624 2.832 1.00 80.25 125 PRO A O 1
ATOM 1038 N N . GLY A 1 126 ? -21.646 -5.239 2.467 1.00 86.25 126 GLY A N 1
ATOM 1039 C CA . GLY A 1 126 ? -21.800 -5.294 1.015 1.00 86.25 126 GLY A CA 1
ATOM 1040 C C . GLY A 1 126 ? -20.506 -5.012 0.250 1.00 86.25 126 GLY A C 1
ATOM 1041 O O . GLY A 1 126 ? -19.508 -4.542 0.795 1.00 86.25 126 GLY A O 1
ATOM 1042 N N . PHE A 1 127 ? -20.539 -5.311 -1.048 1.00 86.19 127 PHE A N 1
ATOM 1043 C CA . PHE A 1 127 ? -19.372 -5.236 -1.929 1.00 86.19 127 PHE A CA 1
ATOM 1044 C C . PHE A 1 127 ? -18.792 -3.817 -2.029 1.00 86.19 127 PHE A C 1
ATOM 1046 O O . PHE A 1 127 ? -17.599 -3.625 -1.823 1.00 86.19 127 PHE A O 1
ATOM 1053 N N . TRP A 1 128 ? -19.645 -2.815 -2.253 1.00 86.75 128 TRP A N 1
ATOM 1054 C CA . TRP A 1 128 ? -19.236 -1.416 -2.422 1.00 86.75 128 TRP A CA 1
ATOM 1055 C C . TRP A 1 128 ? -18.559 -0.825 -1.180 1.00 86.75 128 TRP A C 1
ATOM 1057 O O . TRP A 1 128 ? -17.587 -0.076 -1.291 1.00 86.75 128 TRP A O 1
ATOM 1067 N N . GLY A 1 129 ? -19.048 -1.182 0.013 1.00 85.56 129 GLY A N 1
ATOM 1068 C CA . GLY A 1 129 ? -18.455 -0.748 1.278 1.00 85.56 129 GLY A CA 1
ATOM 1069 C C . GLY A 1 129 ? -17.046 -1.310 1.447 1.00 85.56 129 GLY A C 1
ATOM 1070 O O . GLY A 1 129 ? -16.107 -0.559 1.714 1.00 85.56 129 GLY A O 1
ATOM 1071 N N . LEU A 1 130 ? -16.889 -2.610 1.199 1.00 85.75 130 LEU A N 1
ATOM 1072 C CA . LEU A 1 130 ? -15.603 -3.297 1.274 1.00 85.75 130 LEU A CA 1
ATOM 1073 C C . LEU A 1 130 ? -14.608 -2.791 0.217 1.00 85.75 130 LEU A C 1
ATOM 1075 O O . LEU A 1 130 ? -13.447 -2.528 0.533 1.00 85.75 130 LEU A O 1
ATOM 1079 N N . GLU A 1 131 ? -15.065 -2.616 -1.024 1.00 88.75 131 GLU A N 1
ATOM 1080 C CA . GLU A 1 131 ? -14.249 -2.113 -2.131 1.00 88.75 131 GLU A CA 1
ATOM 1081 C C . GLU A 1 131 ? -13.712 -0.714 -1.825 1.00 88.75 131 GLU A C 1
ATOM 1083 O O . GLU A 1 131 ? -12.508 -0.473 -1.932 1.00 88.75 131 GLU A O 1
ATOM 1088 N N . SER A 1 132 ? -14.581 0.199 -1.381 1.00 85.12 132 SER A N 1
ATOM 1089 C CA . SER A 1 132 ? -14.184 1.573 -1.063 1.00 85.12 132 SER A CA 1
ATOM 1090 C C . SER A 1 132 ? -13.118 1.641 0.039 1.00 85.12 132 SER A C 1
ATOM 1092 O O . SER A 1 132 ? -12.208 2.467 -0.032 1.00 85.12 132 SER A O 1
ATOM 1094 N N . GLY A 1 133 ? -13.187 0.730 1.014 1.00 84.88 133 GLY A N 1
ATOM 1095 C CA . GLY A 1 133 ? -12.235 0.615 2.112 1.00 84.88 133 GLY A CA 1
ATOM 1096 C C . GLY A 1 133 ? -10.884 0.015 1.727 1.00 84.88 133 GLY A C 1
ATOM 1097 O O . GLY A 1 133 ? -9.828 0.477 2.169 1.00 84.88 133 GLY A O 1
ATOM 1098 N N . LEU A 1 134 ? -10.901 -1.016 0.880 1.00 88.19 134 LEU A N 1
ATOM 1099 C CA . LEU A 1 134 ? -9.697 -1.749 0.490 1.00 88.19 134 LEU A CA 1
ATOM 1100 C C . LEU A 1 134 ? -8.994 -1.168 -0.737 1.00 88.19 134 LEU A C 1
ATOM 1102 O O . LEU A 1 134 ? -7.823 -1.485 -0.947 1.00 88.19 134 LEU A O 1
ATOM 1106 N N . ARG A 1 135 ? -9.642 -0.296 -1.520 1.00 91.06 135 ARG A N 1
ATOM 1107 C CA . ARG A 1 135 ? -9.112 0.254 -2.780 1.00 91.06 135 ARG A CA 1
ATOM 1108 C C . ARG A 1 135 ? -7.666 0.739 -2.676 1.00 91.06 135 ARG A C 1
ATOM 1110 O O . ARG A 1 135 ? -6.840 0.361 -3.502 1.00 91.06 135 ARG A O 1
ATOM 1117 N N . GLY A 1 136 ? -7.340 1.538 -1.658 1.00 89.81 136 GLY A N 1
ATOM 1118 C CA . GLY A 1 136 ? -5.976 2.042 -1.457 1.00 89.81 136 GLY A CA 1
ATOM 1119 C C . GLY A 1 136 ? -4.955 0.918 -1.252 1.00 89.81 136 GLY A C 1
ATOM 1120 O O . GLY A 1 136 ? -3.897 0.914 -1.874 1.00 89.81 136 GLY A O 1
ATOM 1121 N N . LYS A 1 137 ? -5.299 -0.091 -0.446 1.00 91.38 137 LYS A N 1
ATOM 1122 C CA . LYS A 1 137 ? -4.426 -1.240 -0.153 1.00 91.38 137 LYS A CA 1
ATOM 1123 C C . LYS A 1 137 ? -4.275 -2.161 -1.360 1.00 91.38 137 LYS A C 1
ATOM 1125 O O . LYS A 1 137 ? -3.172 -2.614 -1.651 1.00 91.38 137 LYS A O 1
ATOM 1130 N N . VAL A 1 138 ? -5.358 -2.390 -2.102 1.00 92.88 138 VAL A N 1
ATOM 1131 C CA . VAL A 1 138 ? -5.334 -3.159 -3.354 1.00 92.88 138 VAL A CA 1
ATOM 1132 C C . VAL A 1 138 ? -4.429 -2.480 -4.379 1.00 92.88 138 VAL A C 1
ATOM 1134 O O . VAL A 1 138 ? -3.609 -3.154 -4.996 1.00 92.88 138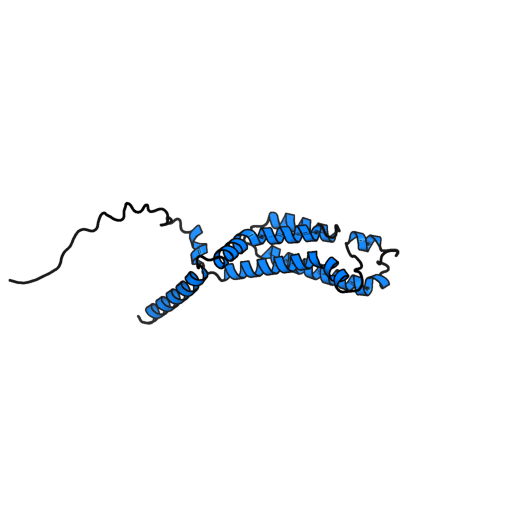 VAL A O 1
ATOM 1137 N N . LEU A 1 139 ? -4.495 -1.151 -4.512 1.00 93.38 139 LEU A N 1
ATOM 1138 C CA . LEU A 1 139 ? -3.586 -0.405 -5.387 1.00 93.38 139 LEU A CA 1
ATOM 1139 C C . LEU A 1 139 ? -2.118 -0.586 -4.986 1.00 93.38 139 LEU A C 1
ATOM 1141 O O . LEU A 1 139 ? -1.275 -0.770 -5.863 1.00 93.38 139 LEU A O 1
ATOM 1145 N N . VAL A 1 140 ? -1.809 -0.592 -3.686 1.00 93.06 140 VAL A N 1
ATOM 1146 C CA . VAL A 1 140 ? -0.449 -0.874 -3.201 1.00 93.06 140 VAL A CA 1
ATOM 1147 C C . VAL A 1 140 ? -0.016 -2.289 -3.572 1.00 93.06 140 VAL A C 1
ATOM 1149 O O . VAL A 1 140 ? 1.085 -2.456 -4.092 1.00 93.06 140 VAL A O 1
ATOM 1152 N N . ILE A 1 141 ? -0.869 -3.299 -3.381 1.00 93.31 141 ILE A N 1
ATOM 1153 C CA . ILE A 1 141 ? -0.574 -4.688 -3.772 1.00 93.31 141 ILE A CA 1
ATOM 1154 C C . ILE A 1 141 ? -0.294 -4.767 -5.276 1.00 93.31 141 ILE A C 1
ATOM 1156 O O . ILE A 1 141 ? 0.733 -5.308 -5.684 1.00 93.31 141 ILE A O 1
ATOM 1160 N N . VAL A 1 142 ? -1.155 -4.178 -6.108 1.00 94.00 142 VAL A N 1
ATOM 1161 C CA . VAL A 1 142 ? -0.978 -4.154 -7.567 1.00 94.00 142 VAL A CA 1
ATOM 1162 C C . VAL A 1 142 ? 0.334 -3.459 -7.941 1.00 94.00 142 VAL A C 1
ATOM 1164 O O . VAL A 1 142 ? 1.115 -4.016 -8.708 1.00 94.00 142 VAL A O 1
ATOM 1167 N N . ALA A 1 143 ? 0.646 -2.305 -7.352 1.00 92.38 143 ALA A N 1
ATOM 1168 C CA . ALA A 1 143 ? 1.901 -1.603 -7.611 1.00 92.38 143 ALA A CA 1
ATOM 1169 C C . ALA A 1 143 ? 3.135 -2.413 -7.165 1.00 92.38 143 ALA A C 1
ATOM 1171 O O . ALA A 1 143 ? 4.123 -2.479 -7.898 1.00 92.38 143 ALA A O 1
ATOM 1172 N N . CYS A 1 144 ? 3.068 -3.087 -6.011 1.00 90.44 144 CYS A N 1
ATOM 1173 C CA . CYS A 1 144 ? 4.128 -3.974 -5.526 1.00 90.44 144 CYS A CA 1
ATOM 1174 C C . CYS A 1 144 ? 4.339 -5.164 -6.470 1.00 90.44 144 CYS A C 1
ATOM 1176 O O . CYS A 1 144 ? 5.476 -5.478 -6.820 1.00 90.44 144 CYS A O 1
ATOM 1178 N N . THR A 1 145 ? 3.260 -5.815 -6.921 1.00 90.75 145 THR A N 1
ATOM 1179 C CA . THR A 1 145 ? 3.355 -6.930 -7.878 1.00 90.75 145 THR A CA 1
ATOM 1180 C C . THR A 1 145 ? 3.892 -6.474 -9.229 1.00 90.75 145 THR A C 1
ATOM 1182 O O . THR A 1 145 ? 4.731 -7.159 -9.810 1.00 90.75 145 THR A O 1
ATOM 1185 N N . LEU A 1 146 ? 3.481 -5.303 -9.720 1.00 90.00 146 LEU A N 1
ATOM 1186 C CA . LEU A 1 146 ? 4.010 -4.716 -10.946 1.00 90.00 146 LEU A CA 1
ATOM 1187 C C . LEU A 1 146 ? 5.519 -4.486 -10.827 1.00 90.00 146 LEU A C 1
ATOM 1189 O O . LEU A 1 146 ? 6.275 -4.944 -11.680 1.00 90.00 146 LEU A O 1
ATOM 1193 N N . GLN A 1 147 ? 5.966 -3.842 -9.746 1.00 88.62 147 GLN A N 1
ATOM 1194 C CA . GLN A 1 147 ? 7.386 -3.593 -9.510 1.00 88.62 147 GLN A CA 1
ATOM 1195 C C . GLN A 1 147 ? 8.180 -4.903 -9.381 1.00 88.62 147 GLN A C 1
ATOM 1197 O O . GLN A 1 147 ? 9.247 -5.029 -9.978 1.00 88.62 147 GLN A O 1
ATOM 1202 N N . TYR A 1 148 ? 7.646 -5.905 -8.676 1.00 86.12 148 TYR A N 1
ATOM 1203 C CA . TYR A 1 148 ? 8.262 -7.231 -8.571 1.00 86.12 148 TYR A CA 1
ATOM 1204 C C . TYR A 1 148 ? 8.425 -7.904 -9.940 1.00 86.12 148 TYR A C 1
ATOM 1206 O O . TYR A 1 148 ? 9.495 -8.427 -10.252 1.00 86.12 148 TYR A O 1
ATOM 1214 N N . ASN A 1 149 ? 7.389 -7.865 -10.782 1.00 86.56 149 ASN A N 1
ATOM 1215 C CA . ASN A 1 149 ? 7.445 -8.431 -12.129 1.00 86.56 149 ASN A CA 1
ATOM 1216 C C . ASN A 1 149 ? 8.447 -7.688 -13.022 1.00 86.56 149 ASN A C 1
ATOM 1218 O O . ASN A 1 149 ? 9.179 -8.335 -13.768 1.00 86.56 149 ASN A O 1
ATOM 1222 N N . VAL A 1 150 ? 8.525 -6.358 -12.917 1.00 84.31 150 VAL A N 1
ATOM 1223 C CA . VAL A 1 150 ? 9.511 -5.539 -13.638 1.00 84.31 150 VAL A CA 1
ATOM 1224 C C . VAL A 1 150 ? 10.937 -5.900 -13.216 1.00 84.31 150 VAL A C 1
ATOM 1226 O O . VAL A 1 150 ? 11.768 -6.148 -14.083 1.00 84.31 150 VAL A O 1
ATOM 1229 N N . PHE A 1 151 ? 11.220 -6.014 -11.914 1.00 81.31 151 PHE A N 1
ATOM 1230 C CA . PHE A 1 151 ? 12.541 -6.439 -11.435 1.00 81.31 151 PHE A CA 1
ATOM 1231 C C . PHE A 1 151 ? 12.892 -7.856 -11.876 1.00 81.31 151 PHE A C 1
ATOM 1233 O O . PHE A 1 151 ? 13.979 -8.081 -12.395 1.00 81.31 151 PHE A O 1
ATOM 1240 N N . ARG A 1 152 ? 11.960 -8.806 -11.755 1.00 80.56 152 ARG A N 1
ATOM 1241 C CA . ARG A 1 152 ? 12.169 -10.182 -12.223 1.00 80.56 152 ARG A CA 1
ATOM 1242 C C . ARG A 1 152 ? 12.432 -10.239 -13.724 1.00 80.56 152 ARG A C 1
ATOM 1244 O O . ARG A 1 152 ? 13.172 -11.096 -14.199 1.00 80.56 152 ARG A O 1
ATOM 1251 N N . TRP A 1 153 ? 11.788 -9.360 -14.482 1.00 77.69 153 TRP A N 1
ATOM 1252 C CA . TRP A 1 153 ? 12.012 -9.259 -15.911 1.00 77.69 153 TRP A CA 1
ATOM 1253 C C . TRP A 1 153 ? 13.388 -8.660 -16.228 1.00 77.69 153 TRP A C 1
ATOM 1255 O O . TRP A 1 153 ? 14.076 -9.205 -17.086 1.00 77.69 153 TRP A O 1
ATOM 1265 N N . LEU A 1 154 ? 13.821 -7.628 -15.495 1.00 73.38 154 LEU A N 1
ATOM 1266 C CA . LEU A 1 154 ? 15.177 -7.072 -15.581 1.00 73.38 154 LEU A CA 1
ATOM 1267 C C . LEU A 1 154 ? 16.253 -8.106 -15.226 1.00 73.38 154 LEU A C 1
ATOM 1269 O O . LEU A 1 154 ? 17.201 -8.260 -15.982 1.00 73.38 154 LEU A O 1
ATOM 1273 N N . GLU A 1 155 ? 16.083 -8.864 -14.139 1.00 71.75 155 GLU A N 1
ATOM 1274 C CA . GLU A 1 155 ? 17.005 -9.939 -13.731 1.00 71.75 155 GLU A CA 1
ATOM 1275 C C . GLU A 1 155 ? 17.105 -11.060 -14.777 1.00 71.75 155 GLU A C 1
ATOM 1277 O O . GLU A 1 155 ? 18.146 -11.695 -14.923 1.00 71.75 155 GLU A O 1
ATOM 1282 N N . ARG A 1 156 ? 16.016 -11.323 -15.511 1.00 68.81 156 ARG A N 1
ATOM 1283 C CA . ARG A 1 156 ? 15.986 -12.307 -16.603 1.00 68.81 156 ARG A CA 1
ATOM 1284 C C . ARG A 1 156 ? 16.508 -11.755 -17.928 1.00 68.81 156 ARG A C 1
ATOM 1286 O O . ARG A 1 156 ? 16.669 -12.542 -18.862 1.00 68.81 156 ARG A O 1
ATOM 1293 N N . MET A 1 157 ? 16.745 -10.446 -18.048 1.00 62.09 157 MET A N 1
ATOM 1294 C CA . MET A 1 157 ? 17.383 -9.909 -19.243 1.00 62.09 157 MET A CA 1
ATOM 1295 C C . MET A 1 157 ? 18.860 -10.318 -19.246 1.00 62.09 157 MET A C 1
ATOM 1297 O O . MET A 1 157 ? 19.552 -10.094 -18.254 1.00 62.09 157 MET A O 1
ATOM 1301 N N . PRO A 1 158 ? 19.378 -10.906 -20.339 1.00 52.44 158 PRO A N 1
ATOM 1302 C CA . PRO A 1 158 ? 20.800 -11.197 -20.431 1.00 52.44 158 PRO A CA 1
ATOM 1303 C C . PRO A 1 158 ? 21.595 -9.891 -20.296 1.00 52.44 158 PRO A C 1
ATOM 1305 O O . PRO A 1 158 ? 21.266 -8.894 -20.941 1.00 52.44 158 PRO A O 1
ATOM 1308 N N . ASN A 1 159 ? 22.655 -9.924 -19.479 1.00 49.47 159 ASN A N 1
ATOM 1309 C CA . ASN A 1 159 ? 23.530 -8.808 -19.077 1.00 49.47 159 ASN A CA 1
ATOM 1310 C C . ASN A 1 159 ? 24.152 -7.970 -20.214 1.00 49.47 159 ASN A C 1
ATOM 1312 O O . ASN A 1 159 ? 24.898 -7.046 -19.930 1.00 49.47 159 ASN A O 1
ATOM 1316 N N . ILE A 1 160 ? 23.831 -8.227 -21.481 1.00 45.53 160 ILE A N 1
ATOM 1317 C CA . ILE A 1 160 ? 24.335 -7.500 -22.655 1.00 45.53 160 ILE A CA 1
ATOM 1318 C C . ILE A 1 160 ? 23.918 -6.015 -22.620 1.00 45.53 160 ILE A C 1
ATOM 1320 O O . ILE A 1 160 ? 24.615 -5.163 -23.164 1.00 45.53 160 ILE A O 1
ATOM 1324 N N . VAL A 1 161 ? 22.794 -5.685 -21.968 1.00 48.62 161 VAL A N 1
ATOM 1325 C CA . VAL A 1 161 ? 22.346 -4.290 -21.788 1.00 48.62 161 VAL A CA 1
ATOM 1326 C C . VAL A 1 161 ? 22.934 -3.650 -20.524 1.00 48.62 161 VAL A C 1
ATOM 1328 O O . VAL A 1 161 ? 23.184 -2.449 -20.526 1.00 48.62 161 VAL A O 1
ATOM 1331 N N . LEU A 1 162 ? 23.212 -4.433 -19.473 1.00 43.34 162 LEU A N 1
ATOM 1332 C CA . LEU A 1 162 ? 23.749 -3.924 -18.202 1.00 43.34 162 LEU A CA 1
ATOM 1333 C C . LEU A 1 162 ? 25.279 -3.747 -18.236 1.00 43.34 162 LEU A C 1
ATOM 1335 O O . LEU A 1 162 ? 25.812 -2.849 -17.598 1.00 43.34 162 LEU A O 1
ATOM 1339 N N . SER A 1 163 ? 25.990 -4.537 -19.045 1.00 38.03 163 SER A N 1
ATOM 1340 C CA . SER A 1 163 ? 27.427 -4.367 -19.300 1.00 38.03 163 SER A CA 1
ATOM 1341 C C . SER A 1 163 ? 27.747 -3.179 -20.212 1.00 38.03 163 SER A C 1
ATOM 1343 O O . SER A 1 163 ? 28.914 -2.925 -20.489 1.00 38.03 163 SER A O 1
ATOM 1345 N N . LYS A 1 164 ? 26.735 -2.453 -20.704 1.00 41.22 164 LYS A N 1
ATOM 1346 C CA . LYS A 1 164 ? 26.926 -1.260 -21.539 1.00 41.22 164 LYS A CA 1
ATOM 1347 C C . LYS A 1 164 ? 27.189 0.011 -20.721 1.00 41.22 164 LYS A C 1
ATOM 1349 O O . LYS A 1 164 ? 27.609 1.006 -21.291 1.00 41.22 164 LYS A O 1
ATOM 1354 N N . GLU A 1 165 ? 26.976 -0.024 -19.404 1.00 41.94 165 GLU A N 1
ATOM 1355 C CA . GLU A 1 165 ? 27.389 1.059 -18.493 1.00 41.94 165 GLU A CA 1
ATOM 1356 C C . GLU A 1 165 ? 28.821 0.873 -17.960 1.00 41.94 165 GLU A C 1
ATOM 1358 O O . GLU A 1 165 ? 29.370 1.796 -17.369 1.00 41.94 165 GLU A O 1
ATOM 1363 N N . GLN A 1 166 ? 29.443 -0.293 -18.185 1.00 36.88 166 GLN A N 1
ATOM 1364 C CA . GLN A 1 166 ? 30.803 -0.599 -17.717 1.00 36.88 166 GLN A CA 1
ATOM 1365 C C . GLN A 1 166 ? 31.818 -0.826 -18.850 1.00 36.88 166 GLN A C 1
ATOM 1367 O O . GLN A 1 166 ? 33.011 -0.927 -18.577 1.00 36.88 166 GLN A O 1
ATOM 1372 N N . LEU A 1 167 ? 31.367 -0.880 -20.109 1.00 36.94 167 LEU A N 1
ATOM 1373 C CA . LEU A 1 167 ? 32.236 -0.727 -21.271 1.00 36.94 167 LEU A CA 1
ATOM 1374 C C . LEU A 1 167 ? 32.205 0.738 -21.707 1.00 36.94 167 LEU A C 1
ATOM 1376 O O . LEU A 1 167 ? 31.278 1.197 -22.373 1.00 36.94 167 LEU A O 1
ATOM 1380 N N . GLU A 1 168 ? 33.246 1.454 -21.314 1.00 38.44 168 GLU A N 1
ATOM 1381 C CA . GLU A 1 168 ? 33.726 2.667 -21.958 1.00 38.44 168 GLU A CA 1
ATOM 1382 C C . GLU A 1 168 ? 34.151 2.320 -23.398 1.00 38.44 168 GLU A C 1
ATOM 1384 O O . GLU A 1 168 ? 35.326 2.203 -23.712 1.00 38.44 168 GLU A O 1
ATOM 1389 N N . GLU A 1 169 ? 33.177 2.066 -24.273 1.00 35.47 169 GLU A N 1
ATOM 1390 C CA . GLU A 1 169 ? 33.384 1.923 -25.713 1.00 35.47 169 GLU A CA 1
ATOM 1391 C C . GLU A 1 169 ? 32.302 2.715 -26.462 1.00 35.47 169 GLU A C 1
ATOM 1393 O O . GLU A 1 169 ? 31.115 2.671 -26.108 1.00 35.47 169 GLU A O 1
ATOM 1398 N N . PRO A 1 170 ? 32.702 3.501 -27.473 1.00 34.78 170 PRO A N 1
ATOM 1399 C CA . PRO A 1 170 ? 31.889 4.568 -28.026 1.00 34.78 170 PRO A CA 1
ATOM 1400 C C . PRO A 1 170 ? 30.648 4.005 -28.720 1.00 34.78 170 PRO A C 1
ATOM 1402 O O . PRO A 1 170 ? 30.690 3.020 -29.456 1.00 34.78 170 PRO A O 1
ATOM 1405 N N . CYS A 1 171 ? 29.506 4.654 -28.490 1.00 41.81 171 CYS A N 1
ATOM 1406 C CA . CYS A 1 171 ? 28.267 4.348 -29.191 1.00 41.81 171 CYS A CA 1
ATOM 1407 C C . CYS A 1 171 ? 28.460 4.523 -30.711 1.00 41.81 171 CYS A C 1
ATOM 1409 O O . CYS A 1 171 ? 28.691 5.651 -31.144 1.00 41.81 171 CYS A O 1
ATOM 1411 N N . PRO A 1 172 ? 28.217 3.498 -31.554 1.00 43.72 172 PRO A N 1
ATOM 1412 C CA . PRO A 1 172 ? 28.242 3.641 -33.014 1.00 43.72 172 PRO A CA 1
ATOM 1413 C C . PRO A 1 172 ? 26.978 4.344 -33.550 1.00 43.72 172 PRO A C 1
ATOM 1415 O O . PRO A 1 172 ? 26.583 4.153 -34.692 1.00 43.72 172 PRO A O 1
ATOM 1418 N N . LEU A 1 173 ? 26.303 5.129 -32.706 1.00 43.81 173 LEU A N 1
ATOM 1419 C CA . LEU A 1 173 ? 25.102 5.902 -33.037 1.00 43.81 173 LEU A CA 1
ATOM 1420 C C . LEU A 1 173 ? 25.426 7.375 -33.354 1.00 43.81 173 LEU A C 1
ATOM 1422 O O . LEU A 1 173 ? 24.513 8.140 -33.644 1.00 43.81 173 LEU A O 1
ATOM 1426 N N . PHE A 1 174 ? 26.715 7.742 -33.315 1.00 40.81 174 PHE A N 1
ATOM 1427 C CA . PHE A 1 174 ? 27.256 9.053 -33.692 1.00 40.81 174 PHE A CA 1
ATOM 1428 C C . PHE A 1 174 ? 28.460 8.943 -34.642 1.00 40.81 174 PHE A C 1
ATOM 1430 O O . PHE A 1 174 ? 29.329 9.808 -34.635 1.00 40.81 174 PHE A O 1
ATOM 1437 N N . VAL A 1 175 ? 28.527 7.895 -35.467 1.00 35.47 175 VAL A N 1
ATOM 1438 C CA . VAL A 1 175 ? 29.343 7.973 -36.685 1.00 35.47 175 VAL A CA 1
ATOM 1439 C C . VAL A 1 175 ? 28.466 8.683 -37.708 1.00 35.47 175 VAL A C 1
ATOM 1441 O O . VAL A 1 175 ? 27.476 8.120 -38.178 1.00 35.47 175 VAL A O 1
ATOM 1444 N N . SER A 1 176 ? 28.761 9.957 -37.969 1.00 35.16 176 SER A N 1
ATOM 1445 C CA . SER A 1 176 ? 28.273 10.638 -39.163 1.00 35.16 176 SER A CA 1
ATOM 1446 C C . SER A 1 176 ? 28.632 9.776 -40.371 1.00 35.16 176 SER A C 1
ATOM 1448 O O . SER A 1 176 ? 29.724 9.220 -40.454 1.00 35.16 176 SER A O 1
ATOM 1450 N N . THR A 1 177 ? 27.688 9.627 -41.295 1.00 41.75 177 THR A N 1
ATOM 1451 C CA . THR A 1 177 ? 27.762 8.799 -42.512 1.00 41.75 177 THR A CA 1
ATOM 1452 C C . THR A 1 177 ? 28.785 9.312 -43.543 1.00 41.75 177 THR A C 1
ATOM 1454 O O . THR A 1 177 ? 28.567 9.200 -44.745 1.00 41.75 177 THR A O 1
ATOM 1457 N N . GLU A 1 178 ? 29.870 9.924 -43.080 1.00 41.84 178 GLU A N 1
ATOM 1458 C CA . GLU A 1 178 ? 30.854 10.663 -43.869 1.00 41.84 178 GLU A CA 1
ATOM 1459 C C . GLU A 1 178 ? 32.191 9.907 -43.956 1.00 41.84 178 GLU A C 1
ATOM 1461 O O . GLU A 1 178 ? 32.880 10.041 -44.958 1.00 41.84 178 GLU A O 1
ATOM 1466 N N . ASP A 1 179 ? 32.492 9.001 -43.016 1.00 4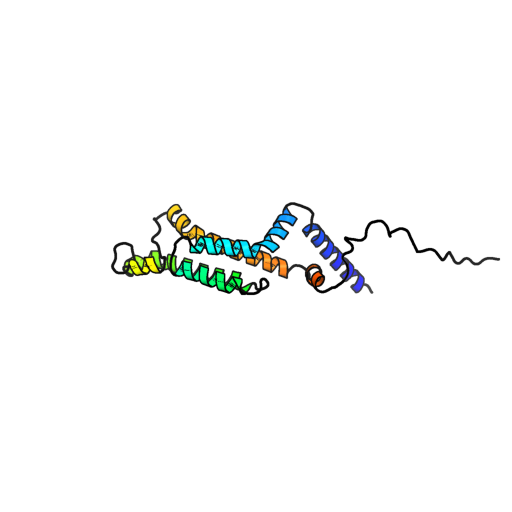0.50 179 ASP A N 1
ATOM 1467 C CA . ASP A 1 179 ? 33.783 8.286 -42.971 1.00 40.50 179 ASP A CA 1
ATOM 1468 C C . ASP A 1 179 ? 33.720 6.832 -43.494 1.00 40.50 179 ASP A C 1
ATOM 1470 O O . ASP A 1 179 ? 34.597 6.016 -43.225 1.00 40.50 179 ASP A O 1
ATOM 1474 N N . ALA A 1 180 ? 32.678 6.468 -44.252 1.00 38.94 180 ALA A N 1
ATOM 1475 C CA . ALA A 1 180 ? 32.558 5.139 -44.878 1.00 38.94 180 ALA A CA 1
ATOM 1476 C C . ALA A 1 180 ? 33.226 5.040 -46.266 1.00 38.94 180 ALA A C 1
ATOM 1478 O O . ALA A 1 180 ? 33.106 4.012 -46.935 1.00 38.94 180 ALA A O 1
ATOM 1479 N N . PHE A 1 181 ? 33.920 6.091 -46.701 1.00 40.81 181 PHE A N 1
ATOM 1480 C CA . PHE A 1 181 ? 34.642 6.134 -47.969 1.00 40.81 181 PHE A CA 1
ATOM 1481 C C . PHE A 1 181 ? 36.038 6.706 -47.766 1.00 40.81 181 PHE A C 1
ATOM 1483 O O . PHE A 1 181 ? 36.335 7.778 -48.264 1.00 40.81 181 PHE A O 1
ATOM 1490 N N . ASP A 1 182 ? 36.890 6.002 -47.036 1.00 39.69 182 ASP A N 1
ATOM 1491 C CA . ASP A 1 182 ? 38.285 5.905 -47.444 1.00 39.69 182 ASP A CA 1
ATOM 1492 C C . ASP A 1 182 ? 38.963 4.743 -46.721 1.00 39.69 182 ASP A C 1
ATOM 1494 O O . ASP A 1 182 ? 38.753 4.497 -45.536 1.00 39.69 182 ASP A O 1
ATOM 1498 N N . ASP A 1 183 ? 39.796 4.051 -47.492 1.00 36.72 183 ASP A N 1
ATOM 1499 C CA . ASP A 1 183 ? 40.854 3.155 -47.039 1.00 36.72 183 ASP A CA 1
ATOM 1500 C C . ASP A 1 183 ? 40.491 1.686 -46.734 1.00 36.72 183 ASP A C 1
ATOM 1502 O O . ASP A 1 183 ? 40.426 1.256 -45.589 1.00 36.72 183 ASP A O 1
ATOM 1506 N N . VAL A 1 184 ? 40.351 0.877 -47.796 1.00 36.41 184 VAL A N 1
ATOM 1507 C CA . VAL A 1 184 ? 41.220 -0.305 -47.992 1.00 36.41 184 VAL A CA 1
ATOM 1508 C C . VAL A 1 184 ? 41.445 -0.491 -49.496 1.00 36.41 184 VAL A C 1
ATOM 1510 O O . VAL A 1 184 ? 40.649 -1.107 -50.206 1.00 36.41 184 VAL A O 1
ATOM 1513 N N . THR A 1 185 ? 42.561 0.048 -49.978 1.00 34.31 185 THR A N 1
ATOM 1514 C CA . THR A 1 185 ? 43.182 -0.365 -51.242 1.00 34.31 185 THR A CA 1
ATOM 1515 C C . THR A 1 185 ? 44.258 -1.415 -50.921 1.00 34.31 185 THR A C 1
ATOM 1517 O O . THR A 1 185 ? 44.855 -1.364 -49.849 1.00 34.31 185 THR A O 1
ATOM 1520 N N . ILE A 1 186 ? 44.582 -2.264 -51.909 1.00 32.81 186 ILE A N 1
ATOM 1521 C CA . ILE A 1 186 ? 45.724 -3.211 -52.000 1.00 32.81 186 ILE A CA 1
ATOM 1522 C C . ILE A 1 186 ? 45.497 -4.536 -51.206 1.00 32.81 186 ILE A C 1
ATOM 1524 O O . ILE A 1 186 ? 45.147 -4.507 -50.037 1.00 32.81 186 ILE A O 1
ATOM 1528 N N . CYS A 1 187 ? 45.604 -5.763 -51.741 1.00 31.95 187 CYS A N 1
ATOM 1529 C CA . CYS A 1 187 ? 46.401 -6.313 -52.846 1.00 31.95 187 CYS A CA 1
ATOM 1530 C C . CYS A 1 187 ? 45.644 -7.377 -53.663 1.00 31.95 187 CYS A C 1
ATOM 1532 O O . CYS A 1 187 ? 44.912 -8.201 -53.119 1.00 31.95 187 CYS A O 1
ATOM 1534 N N . ASN A 1 188 ? 45.906 -7.364 -54.970 1.00 36.12 188 ASN A N 1
ATOM 1535 C CA . ASN A 1 188 ? 45.369 -8.265 -55.981 1.00 36.12 188 ASN A CA 1
ATOM 1536 C C . ASN A 1 188 ? 46.141 -9.602 -56.040 1.00 36.12 188 ASN A C 1
ATOM 1538 O O . ASN A 1 188 ? 47.364 -9.614 -55.933 1.00 36.12 188 ASN A O 1
ATOM 1542 N N . GLU A 1 189 ? 45.369 -10.673 -56.224 1.00 36.81 189 GLU A N 1
ATOM 1543 C CA . GLU A 1 189 ? 45.604 -11.970 -56.889 1.00 36.81 189 GLU A CA 1
ATOM 1544 C C . GLU A 1 189 ? 47.038 -12.481 -57.169 1.00 36.81 189 GLU A C 1
ATOM 1546 O O . GLU A 1 189 ? 47.796 -11.930 -57.966 1.00 36.81 189 GLU A O 1
ATOM 1551 N N . GLU A 1 190 ? 47.329 -13.672 -56.629 1.00 39.78 190 GLU A N 1
ATOM 1552 C CA . GLU A 1 190 ? 48.298 -14.624 -57.186 1.00 39.78 190 GLU A CA 1
ATOM 1553 C C . GLU A 1 190 ? 47.822 -15.144 -58.556 1.00 39.78 190 GLU A C 1
ATOM 1555 O O . GLU A 1 190 ? 46.721 -15.683 -58.675 1.00 39.78 190 GLU A O 1
ATOM 1560 N N . SER A 1 191 ? 48.687 -15.107 -59.574 1.00 36.59 191 SER A N 1
ATOM 1561 C CA . SER A 1 191 ? 48.635 -16.075 -60.676 1.00 36.59 191 SER A CA 1
ATOM 1562 C C . SER A 1 191 ? 50.033 -16.356 -61.240 1.00 36.59 191 SER A C 1
ATOM 1564 O O . SER A 1 191 ? 50.780 -15.454 -61.609 1.00 36.59 191 SER A O 1
ATOM 1566 N N . ASN A 1 192 ? 50.386 -17.643 -61.278 1.00 37.53 192 ASN A N 1
ATOM 1567 C CA . ASN A 1 192 ? 51.498 -18.194 -62.051 1.00 37.53 192 ASN A CA 1
ATOM 1568 C C . ASN A 1 192 ? 51.053 -18.369 -63.515 1.00 37.53 192 ASN A C 1
ATOM 1570 O O . ASN A 1 192 ? 50.046 -19.044 -63.720 1.00 37.53 192 ASN A O 1
ATOM 1574 N N . LEU A 1 193 ? 51.818 -17.888 -64.506 1.00 33.72 193 LEU A N 1
ATOM 1575 C CA . LEU A 1 193 ? 52.178 -18.637 -65.728 1.00 33.72 193 LEU A CA 1
ATOM 1576 C C . LEU A 1 193 ? 53.165 -17.854 -66.624 1.00 33.72 193 LEU A C 1
ATOM 1578 O O . LEU A 1 193 ? 53.033 -16.642 -66.763 1.00 33.72 193 LEU A O 1
ATOM 1582 N N . SER A 1 194 ? 54.037 -18.636 -67.282 1.00 30.06 194 SER A N 1
ATOM 1583 C CA . SER A 1 194 ? 55.004 -18.364 -68.373 1.00 30.06 194 SER A CA 1
ATOM 1584 C C . SER A 1 194 ? 56.234 -17.516 -68.072 1.00 30.06 194 SER A C 1
ATOM 1586 O O . SER A 1 194 ? 56.095 -16.282 -67.959 1.00 30.06 194 SER A O 1
#

Radius of gyration: 28.6 Å; chains: 1; bounding box: 77×40×93 Å

pLDDT: mean 72.08, std 20.15, range [30.06, 94.0]

InterPro domains:
  IPR027272 Piezo family [PTHR13167] (1-187)

Organism: NCBI:txid97028